Protein AF-A0A9P4NZ96-F1 (afdb_monomer)

Nearest PDB structures (foldseek):
  6egc-assembly1_A  TM=2.921E-01  e=3.854E-01  synthetic construct
  5nnv-assembly4_D  TM=3.168E-01  e=5.287E+00  Bacillus subtilis subsp. subtilis str. 168

Radius of gyration: 27.83 Å; Cα contacts (8 Å, |Δi|>4): 92; chains: 1; bounding box: 58×65×88 Å

Mean predicted aligned error: 18.06 Å

Solvent-accessible surface area (backbone atoms only — not comparable to full-atom values): 15568 Å² total; per-residue (Å²): 143,88,81,88,80,79,86,86,81,85,89,86,82,90,77,86,81,87,79,88,78,80,95,70,94,76,72,87,82,87,73,89,82,78,75,62,56,62,56,51,55,49,51,36,49,47,48,54,50,33,50,53,41,35,56,38,56,73,29,65,67,61,43,52,51,47,29,67,75,65,69,53,51,72,69,57,54,51,48,49,43,52,51,18,52,56,28,47,57,53,41,54,60,58,53,70,40,59,70,58,43,56,54,30,50,55,53,51,49,53,52,48,51,53,51,52,40,52,48,48,52,52,31,50,52,43,34,56,40,65,73,30,63,68,59,42,55,48,47,35,64,76,67,69,51,48,75,66,58,51,52,50,50,51,51,51,23,54,53,29,44,55,55,38,52,61,54,54,71,38,56,69,58,44,52,52,38,51,52,53,53,63,65,65,72,77,76,84,75,86,75,77,75,71,90,71,84,92,78,89,82,84,88,85,88,82,91,77,89,80,78,86,77,84,77,81,80,84,89,80,85,87,79,85,90,88,79,89,82,92,62,79,76,64,64,65,61,61,62,59,62,68,75,78,114

Structure (mmCIF, N/CA/C/O backbone):
data_AF-A0A9P4NZ96-F1
#
_entry.id   AF-A0A9P4NZ96-F1
#
loop_
_atom_site.group_PDB
_atom_site.id
_atom_site.type_symbol
_atom_site.label_atom_id
_atom_site.label_alt_id
_atom_site.label_comp_id
_atom_site.label_asym_id
_atom_site.label_entity_id
_atom_site.label_seq_id
_atom_site.pdbx_PDB_ins_code
_atom_site.Cartn_x
_atom_site.Cartn_y
_atom_site.Cartn_z
_atom_site.occupancy
_atom_site.B_iso_or_equiv
_atom_site.auth_seq_id
_atom_site.auth_comp_id
_atom_site.auth_asym_id
_atom_site.auth_atom_id
_atom_site.pdbx_PDB_model_num
ATOM 1 N N . MET A 1 1 ? -2.217 -2.597 -33.375 1.00 50.56 1 MET A N 1
ATOM 2 C CA . MET A 1 1 ? -2.999 -3.780 -32.952 1.00 50.56 1 MET A CA 1
ATOM 3 C C . MET A 1 1 ? -2.256 -5.049 -33.377 1.00 50.56 1 MET A C 1
ATOM 5 O O . MET A 1 1 ? -2.531 -5.503 -34.465 1.00 50.56 1 MET A O 1
ATOM 9 N N . TYR A 1 2 ? -1.296 -5.572 -32.591 1.00 50.06 2 TYR A N 1
ATOM 10 C CA . TYR A 1 2 ? -0.658 -6.903 -32.787 1.00 50.06 2 TYR A CA 1
ATOM 11 C C . TYR A 1 2 ? 0.152 -7.328 -31.532 1.00 50.06 2 TYR A C 1
ATOM 13 O O . TYR A 1 2 ? 1.348 -7.570 -31.607 1.00 50.06 2 TYR A O 1
ATOM 21 N N . ILE A 1 3 ? -0.466 -7.376 -30.342 1.00 53.97 3 ILE A N 1
ATOM 22 C CA . ILE A 1 3 ? 0.199 -7.884 -29.108 1.00 53.97 3 ILE A CA 1
ATOM 23 C C . ILE A 1 3 ? -0.595 -9.051 -28.476 1.00 53.97 3 ILE A C 1
ATOM 25 O O . ILE A 1 3 ? -0.246 -9.574 -27.427 1.00 53.97 3 ILE A O 1
ATOM 29 N N . SER A 1 4 ? -1.649 -9.540 -29.139 1.00 50.56 4 SER A N 1
ATOM 30 C CA . SER A 1 4 ? -2.577 -10.508 -28.529 1.00 50.56 4 SER A CA 1
ATOM 31 C C . SER A 1 4 ? -2.226 -11.993 -28.722 1.00 50.56 4 SER A C 1
ATOM 33 O O . SER A 1 4 ? -3.068 -12.827 -28.419 1.00 50.56 4 SER A O 1
ATOM 35 N N . GLN A 1 5 ? -1.037 -12.353 -29.229 1.00 51.41 5 GLN A N 1
ATOM 36 C CA . GLN A 1 5 ? -0.755 -13.738 -29.668 1.00 51.41 5 GLN A CA 1
ATOM 37 C C . GLN A 1 5 ? 0.495 -14.413 -29.063 1.00 51.41 5 GLN A C 1
ATOM 39 O O . GLN A 1 5 ? 0.885 -15.473 -29.533 1.00 51.41 5 GLN A O 1
ATOM 44 N N . ILE A 1 6 ? 1.131 -13.873 -28.012 1.00 52.50 6 ILE A N 1
ATOM 45 C CA . ILE A 1 6 ? 2.386 -14.464 -27.473 1.00 52.50 6 ILE A CA 1
ATOM 46 C C . ILE A 1 6 ? 2.205 -15.236 -26.141 1.00 52.50 6 ILE A C 1
ATOM 48 O O . ILE A 1 6 ? 3.145 -15.836 -25.636 1.00 52.50 6 ILE A O 1
ATOM 52 N N . PHE A 1 7 ? 0.995 -15.337 -25.579 1.00 44.97 7 PHE A N 1
ATOM 53 C CA . PHE A 1 7 ? 0.807 -15.909 -24.229 1.00 44.97 7 PHE A CA 1
ATOM 54 C C . PHE A 1 7 ? 0.450 -17.407 -24.130 1.00 44.97 7 PHE A C 1
ATOM 56 O O . PHE A 1 7 ? 0.213 -17.887 -23.026 1.00 44.97 7 PHE A O 1
ATOM 63 N N . VAL A 1 8 ? 0.449 -18.182 -25.222 1.00 51.50 8 VAL A N 1
ATOM 64 C CA . VAL A 1 8 ? -0.038 -19.586 -25.191 1.00 51.50 8 VAL A CA 1
ATOM 65 C C . VAL A 1 8 ? 1.077 -20.654 -25.134 1.00 51.50 8 VAL A C 1
ATOM 67 O O . VAL A 1 8 ? 0.781 -21.840 -25.067 1.00 51.50 8 VAL A O 1
ATOM 70 N N . ALA A 1 9 ? 2.366 -20.298 -25.075 1.00 50.75 9 ALA A N 1
ATOM 71 C CA . ALA A 1 9 ? 3.442 -21.280 -25.304 1.00 50.75 9 ALA A CA 1
ATOM 72 C C . ALA A 1 9 ? 4.503 -21.445 -24.193 1.00 50.75 9 ALA A C 1
ATOM 74 O O . ALA A 1 9 ? 5.640 -21.780 -24.508 1.00 50.75 9 ALA A O 1
ATOM 75 N N . VAL A 1 10 ? 4.186 -21.253 -22.902 1.00 46.84 10 VAL A N 1
ATOM 76 C CA . VAL A 1 10 ? 5.148 -21.552 -21.808 1.00 46.84 10 VAL A CA 1
ATOM 77 C C . VAL A 1 10 ? 4.453 -22.174 -20.586 1.00 46.84 10 VAL A C 1
ATOM 79 O O . VAL A 1 10 ? 4.432 -21.595 -19.507 1.00 46.84 10 VAL A O 1
ATOM 82 N N . CYS A 1 11 ? 3.863 -23.364 -20.749 1.00 50.75 11 CYS A N 1
ATOM 83 C CA . CYS A 1 11 ? 3.319 -24.159 -19.631 1.00 50.75 11 CYS A CA 1
ATOM 84 C C . CYS A 1 11 ? 3.616 -25.670 -19.726 1.00 50.75 11 CYS A C 1
ATOM 86 O O . CYS A 1 11 ? 2.882 -26.467 -19.151 1.00 50.75 11 CYS A O 1
ATOM 88 N N . LEU A 1 12 ? 4.685 -26.104 -20.408 1.00 53.06 12 LEU A N 1
ATOM 89 C CA . LEU A 1 12 ? 5.003 -27.537 -20.504 1.00 53.06 12 LEU A CA 1
ATOM 90 C C . LEU A 1 12 ? 6.499 -27.832 -20.330 1.00 53.06 12 LEU A C 1
ATOM 92 O O . LEU A 1 12 ? 7.228 -28.016 -21.298 1.00 53.06 12 LEU A O 1
ATOM 96 N N . SER A 1 13 ? 6.965 -27.879 -19.079 1.00 46.59 13 SER A N 1
ATOM 97 C CA . SER A 1 13 ? 8.240 -28.515 -18.694 1.00 46.59 13 SER A CA 1
ATOM 98 C C . SER A 1 13 ? 8.250 -28.859 -17.196 1.00 46.59 13 SER A C 1
ATOM 100 O O . SER A 1 13 ? 9.022 -28.309 -16.416 1.00 46.59 13 SER A O 1
ATOM 102 N N . CYS A 1 14 ? 7.381 -29.780 -16.775 1.00 41.41 14 CYS A N 1
ATOM 103 C CA . CYS A 1 14 ? 7.586 -30.528 -15.535 1.00 41.41 14 CYS A CA 1
ATOM 104 C C . CYS A 1 14 ? 8.555 -31.681 -15.828 1.00 41.41 14 CYS A C 1
ATOM 106 O O . CYS A 1 14 ? 8.128 -32.743 -16.273 1.00 41.41 14 CYS A O 1
ATOM 108 N N . ALA A 1 15 ? 9.853 -31.476 -15.596 1.00 49.50 15 ALA A N 1
ATOM 109 C CA . ALA A 1 15 ? 10.827 -32.562 -15.552 1.00 49.50 15 ALA A CA 1
ATOM 110 C C . ALA A 1 15 ? 11.080 -32.955 -14.090 1.00 49.50 15 ALA A C 1
ATOM 112 O O . ALA A 1 15 ? 11.675 -32.212 -13.310 1.00 49.50 15 ALA A O 1
ATOM 113 N N . VAL A 1 16 ? 10.580 -34.138 -13.740 1.00 41.75 16 VAL A N 1
ATOM 114 C CA . VAL A 1 16 ? 10.909 -34.903 -12.538 1.00 41.75 16 VAL A CA 1
ATOM 115 C C . VAL A 1 16 ? 12.364 -35.362 -12.649 1.00 41.75 16 VAL A C 1
ATOM 117 O O . VAL A 1 16 ? 12.689 -36.155 -13.527 1.00 41.75 16 VAL A O 1
ATOM 120 N N . PHE A 1 17 ? 13.228 -34.911 -11.741 1.00 44.44 17 PHE A N 1
ATOM 121 C CA . PHE A 1 17 ? 14.519 -35.554 -11.492 1.00 44.44 17 PHE A CA 1
ATOM 122 C C . PHE A 1 17 ? 14.439 -36.306 -10.165 1.00 44.44 17 PHE A C 1
ATOM 124 O O . PHE A 1 17 ? 14.588 -35.736 -9.086 1.00 44.44 17 PHE A O 1
ATOM 131 N N . ALA A 1 18 ? 14.174 -37.607 -10.264 1.00 40.38 18 ALA A N 1
ATOM 132 C CA . ALA A 1 18 ? 14.382 -38.559 -9.187 1.00 40.38 18 ALA A CA 1
ATOM 133 C C . ALA A 1 18 ? 15.866 -38.955 -9.178 1.00 40.38 18 ALA A C 1
ATOM 135 O O . ALA A 1 18 ? 16.305 -39.723 -10.030 1.00 40.38 18 ALA A O 1
ATOM 136 N N . HIS A 1 19 ? 16.641 -38.434 -8.223 1.00 41.34 19 HIS A N 1
ATOM 137 C CA . HIS A 1 19 ? 17.987 -38.932 -7.948 1.00 41.34 19 HIS A CA 1
ATOM 138 C C . HIS A 1 19 ? 17.950 -39.844 -6.721 1.00 41.34 19 HIS A C 1
ATOM 140 O O 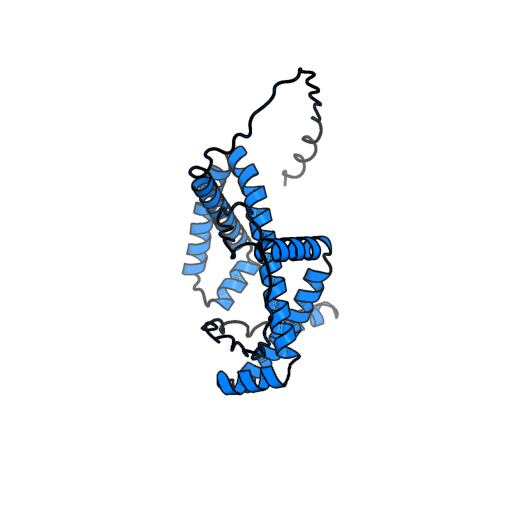. HIS A 1 19 ? 17.735 -39.407 -5.592 1.00 41.34 19 HIS A O 1
ATOM 146 N N . LYS A 1 20 ? 18.151 -41.136 -6.978 1.00 47.88 20 LYS A N 1
ATOM 147 C CA . LYS A 1 20 ? 18.510 -42.158 -5.997 1.00 47.88 20 LYS A CA 1
ATOM 148 C C . LYS A 1 20 ? 19.993 -41.958 -5.664 1.00 47.88 20 LYS A C 1
ATOM 150 O O . LYS A 1 20 ? 20.819 -41.964 -6.573 1.00 47.88 20 LYS A O 1
ATOM 155 N N . GLY A 1 21 ? 20.317 -41.735 -4.395 1.00 38.09 21 GLY A N 1
ATOM 156 C CA . GLY A 1 21 ? 21.687 -41.536 -3.922 1.00 38.09 21 GLY A CA 1
ATOM 157 C C . GLY A 1 21 ? 21.760 -41.674 -2.405 1.00 38.09 21 GLY A C 1
ATOM 158 O O . GLY A 1 21 ? 20.930 -41.128 -1.687 1.00 38.09 21 GLY A O 1
ATOM 159 N N . GLU A 1 22 ? 22.705 -42.492 -1.967 1.00 40.34 22 GLU A N 1
ATOM 160 C CA . GLU A 1 22 ? 22.838 -43.116 -0.653 1.00 40.34 22 GLU A CA 1
ATOM 161 C C . GLU A 1 22 ? 23.213 -42.165 0.495 1.00 40.34 22 GLU A C 1
ATOM 163 O O . GLU A 1 22 ? 23.592 -41.010 0.308 1.00 40.34 22 GLU A O 1
ATOM 168 N N . GLY A 1 23 ? 23.071 -42.687 1.717 1.00 47.06 23 GLY A N 1
ATOM 169 C CA . GLY A 1 23 ? 23.203 -41.971 2.978 1.00 47.06 23 GLY A CA 1
ATOM 170 C C . GLY A 1 23 ? 24.535 -41.245 3.161 1.00 47.06 23 GLY A C 1
ATOM 171 O O . GLY A 1 23 ? 25.603 -41.848 3.196 1.00 47.06 23 GLY A O 1
ATOM 172 N N . GLY A 1 24 ? 24.435 -39.939 3.395 1.00 38.19 24 GLY A N 1
ATOM 173 C CA . GLY A 1 24 ? 25.520 -39.083 3.850 1.00 38.19 24 GLY A CA 1
ATOM 174 C C . GLY A 1 24 ? 25.005 -38.175 4.958 1.00 38.19 24 GLY A C 1
ATOM 175 O O . GLY A 1 24 ? 24.150 -37.323 4.737 1.00 38.19 24 GLY A O 1
ATOM 176 N N . LYS A 1 25 ? 25.512 -38.387 6.172 1.00 44.88 25 LYS A N 1
ATOM 177 C CA . LYS A 1 25 ? 25.261 -37.593 7.378 1.00 44.88 25 LYS A CA 1
ATOM 178 C C . LYS A 1 25 ? 25.728 -36.147 7.148 1.00 44.88 25 LYS A C 1
ATOM 180 O O . LYS A 1 25 ? 26.882 -35.824 7.407 1.00 44.88 25 LYS A O 1
ATOM 185 N N . ALA A 1 26 ? 24.845 -35.285 6.646 1.00 39.09 26 ALA A N 1
ATOM 186 C CA . ALA A 1 26 ? 25.130 -33.869 6.449 1.00 39.09 26 ALA A CA 1
ATOM 187 C C . ALA A 1 26 ? 24.823 -33.089 7.733 1.00 39.09 26 ALA A C 1
ATOM 189 O O . ALA A 1 26 ? 23.682 -32.792 8.083 1.00 39.09 26 ALA A O 1
ATOM 190 N N . THR A 1 27 ? 25.906 -32.801 8.442 1.00 35.56 27 THR A N 1
ATOM 191 C CA . THR A 1 27 ? 26.058 -31.762 9.454 1.00 35.56 27 THR A CA 1
ATOM 192 C C . THR A 1 27 ? 25.289 -30.484 9.118 1.00 35.56 27 THR A C 1
ATOM 194 O O . THR A 1 27 ? 25.391 -29.938 8.022 1.00 35.56 27 THR A O 1
ATOM 197 N N . THR A 1 28 ? 24.584 -29.981 10.127 1.00 44.47 28 THR A N 1
ATOM 198 C CA . THR A 1 28 ? 24.057 -28.622 10.253 1.00 44.47 28 THR A CA 1
ATOM 199 C C . THR A 1 28 ? 25.064 -27.569 9.780 1.00 44.47 28 THR A C 1
ATOM 201 O O . THR A 1 28 ? 25.976 -27.201 10.518 1.00 44.47 28 THR A O 1
ATOM 204 N N . ALA A 1 29 ? 24.876 -27.042 8.570 1.00 37.91 29 ALA A N 1
ATOM 205 C CA . ALA A 1 29 ? 25.554 -25.840 8.098 1.00 37.91 29 ALA A CA 1
ATOM 206 C C . ALA A 1 29 ? 24.744 -24.601 8.512 1.00 37.91 29 ALA A C 1
ATOM 208 O O . ALA A 1 29 ? 24.080 -23.952 7.707 1.00 37.91 29 ALA A O 1
ATOM 209 N N . ALA A 1 30 ? 24.798 -24.281 9.804 1.00 49.31 30 ALA A N 1
ATOM 210 C CA . ALA A 1 30 ? 24.551 -22.933 10.293 1.00 49.31 30 ALA A CA 1
ATOM 211 C C . ALA A 1 30 ? 25.877 -22.163 10.207 1.00 49.31 30 ALA A C 1
ATOM 213 O O . ALA A 1 30 ? 26.636 -22.123 11.170 1.00 49.31 30 ALA A O 1
ATOM 214 N N . ALA A 1 31 ? 26.188 -21.594 9.040 1.00 39.34 31 ALA A N 1
ATOM 215 C CA . ALA A 1 31 ? 27.304 -20.661 8.893 1.00 39.34 31 ALA A CA 1
ATOM 216 C C . ALA A 1 31 ? 27.111 -19.737 7.676 1.00 39.34 31 ALA A C 1
ATOM 218 O O . ALA A 1 31 ? 27.194 -20.169 6.532 1.00 39.34 31 ALA A O 1
ATOM 219 N N . GLY A 1 32 ? 26.902 -18.442 7.944 1.00 42.84 32 GLY A N 1
ATOM 220 C CA . GLY A 1 32 ? 27.415 -17.363 7.090 1.00 42.84 32 GLY A CA 1
ATOM 221 C C . GLY A 1 32 ? 26.599 -16.925 5.867 1.00 42.84 32 GLY A C 1
ATOM 222 O O . GLY A 1 32 ? 27.115 -16.941 4.757 1.00 42.84 32 GLY A O 1
ATOM 223 N N . GLN A 1 33 ? 25.380 -16.408 6.052 1.00 43.69 33 GLN A N 1
ATOM 224 C CA . GLN A 1 33 ? 24.683 -15.609 5.024 1.00 43.69 33 GLN A CA 1
ATOM 225 C C . GLN A 1 33 ? 24.135 -14.302 5.610 1.00 43.69 33 GLN A C 1
ATOM 227 O O . GLN A 1 33 ? 22.933 -14.072 5.693 1.00 43.69 33 GLN A O 1
ATOM 232 N N . THR A 1 34 ? 25.032 -13.423 6.053 1.00 44.09 34 THR A N 1
ATOM 233 C CA . THR A 1 34 ? 24.657 -12.107 6.603 1.00 44.09 34 THR A CA 1
ATOM 234 C C . THR A 1 34 ? 25.121 -10.915 5.767 1.00 44.09 34 THR A C 1
ATOM 236 O O . THR A 1 34 ? 24.665 -9.810 6.033 1.00 44.09 34 THR A O 1
ATOM 239 N N . ASN A 1 35 ? 25.910 -11.109 4.700 1.00 46.62 35 ASN A N 1
ATOM 240 C CA . ASN A 1 35 ? 26.433 -9.986 3.900 1.00 46.62 35 ASN A CA 1
ATOM 241 C C . ASN A 1 35 ? 25.793 -9.803 2.506 1.00 46.62 35 ASN A C 1
ATOM 243 O O . ASN A 1 35 ? 25.775 -8.685 2.004 1.00 46.62 35 ASN A O 1
ATOM 247 N N . ASN A 1 36 ? 25.180 -10.832 1.904 1.00 51.06 36 ASN A N 1
ATOM 248 C CA . ASN A 1 36 ? 24.507 -10.697 0.593 1.00 51.06 36 ASN A CA 1
ATOM 249 C C . ASN A 1 36 ? 23.013 -10.338 0.690 1.00 51.06 36 ASN A C 1
ATOM 251 O O . ASN A 1 36 ? 22.439 -9.762 -0.232 1.00 51.06 36 ASN A O 1
ATOM 255 N N . THR A 1 37 ? 22.378 -10.616 1.827 1.00 51.75 37 THR A N 1
ATOM 256 C CA . THR A 1 37 ? 20.934 -10.412 2.026 1.00 51.75 37 THR A CA 1
ATOM 257 C C . THR A 1 37 ? 20.564 -8.930 2.137 1.00 51.75 37 THR A C 1
ATOM 259 O O . THR A 1 37 ? 19.487 -8.530 1.701 1.00 51.75 37 THR A O 1
ATOM 262 N N . ALA A 1 38 ? 21.463 -8.092 2.666 1.00 56.84 38 ALA A N 1
ATOM 263 C CA . ALA A 1 38 ? 21.263 -6.643 2.726 1.00 56.84 38 ALA A CA 1
ATOM 264 C C . ALA A 1 38 ? 21.290 -5.996 1.327 1.00 56.84 38 ALA A C 1
ATOM 266 O O . ALA A 1 38 ? 20.497 -5.093 1.062 1.00 56.84 38 ALA A O 1
ATOM 267 N N . SER A 1 39 ? 22.143 -6.506 0.426 1.00 71.44 39 SER A N 1
ATOM 268 C CA . SER A 1 39 ? 22.240 -6.059 -0.972 1.00 71.44 39 SER A CA 1
ATOM 269 C C . SER A 1 39 ? 21.031 -6.508 -1.800 1.00 71.44 39 SER A C 1
ATOM 271 O O . SER A 1 39 ? 20.416 -5.706 -2.498 1.00 71.44 39 SER A O 1
ATOM 273 N N . ALA A 1 40 ? 20.588 -7.760 -1.636 1.00 78.19 40 ALA A N 1
ATOM 274 C CA . ALA A 1 40 ? 19.376 -8.236 -2.302 1.00 78.19 40 ALA A CA 1
ATOM 275 C C . ALA A 1 40 ? 18.126 -7.485 -1.806 1.00 78.19 40 ALA A C 1
ATOM 277 O O . ALA A 1 40 ? 17.313 -7.021 -2.600 1.00 78.19 40 ALA A O 1
ATOM 278 N N . ALA A 1 41 ? 17.976 -7.279 -0.492 1.00 80.50 41 ALA A N 1
ATOM 279 C CA . ALA A 1 41 ? 16.815 -6.581 0.061 1.00 80.50 41 ALA A CA 1
ATOM 280 C C . ALA A 1 41 ? 16.724 -5.107 -0.373 1.00 80.50 41 ALA A C 1
ATOM 282 O O . ALA A 1 41 ? 15.604 -4.605 -0.564 1.00 80.50 41 ALA A O 1
ATOM 283 N N . SER A 1 42 ? 17.865 -4.420 -0.517 1.00 86.38 42 SER A N 1
ATOM 284 C CA . SER A 1 42 ? 17.924 -3.043 -1.019 1.00 86.38 42 SER A CA 1
ATOM 285 C C . SER A 1 42 ? 17.585 -2.984 -2.509 1.00 86.38 42 SER A C 1
ATOM 287 O O . SER A 1 42 ? 16.718 -2.195 -2.883 1.00 86.38 42 SER A O 1
ATOM 289 N N . GLN A 1 43 ? 18.127 -3.893 -3.326 1.00 89.31 43 GLN A N 1
ATOM 290 C CA . GLN A 1 43 ? 17.782 -4.027 -4.747 1.00 89.31 43 GLN A CA 1
ATOM 291 C C . GLN A 1 43 ? 16.295 -4.342 -4.954 1.00 89.31 43 GLN A C 1
ATOM 293 O O . GLN A 1 43 ? 15.631 -3.712 -5.774 1.00 89.31 43 GLN A O 1
ATOM 298 N N . CYS A 1 44 ? 15.710 -5.233 -4.151 1.00 91.25 44 CYS A N 1
ATOM 299 C CA . CYS A 1 44 ? 14.273 -5.510 -4.210 1.00 91.25 44 CYS A CA 1
ATOM 300 C C . CYS A 1 44 ? 13.421 -4.302 -3.812 1.00 91.25 44 CYS A C 1
ATOM 302 O O . CYS A 1 44 ? 12.334 -4.091 -4.358 1.00 91.25 44 CYS A O 1
ATOM 304 N N . SER A 1 45 ? 13.908 -3.496 -2.864 1.00 89.19 45 SER A N 1
ATOM 305 C CA . SER A 1 45 ? 13.264 -2.238 -2.492 1.00 89.19 45 SER A CA 1
ATOM 306 C C . SER A 1 45 ? 13.357 -1.202 -3.612 1.00 89.19 45 SER A C 1
ATOM 308 O O . SER A 1 45 ? 12.378 -0.497 -3.855 1.00 89.19 45 SER A O 1
ATOM 310 N N . GLU A 1 46 ? 14.497 -1.128 -4.304 1.00 91.62 46 GLU A N 1
ATOM 311 C CA . GLU A 1 46 ? 14.690 -0.280 -5.482 1.00 91.62 46 GLU A CA 1
ATOM 312 C C . GLU A 1 46 ? 13.716 -0.692 -6.588 1.00 91.62 46 GLU A C 1
ATOM 314 O O . GLU A 1 46 ? 12.898 0.132 -6.989 1.00 91.62 46 GLU A O 1
ATOM 319 N N . ILE A 1 47 ? 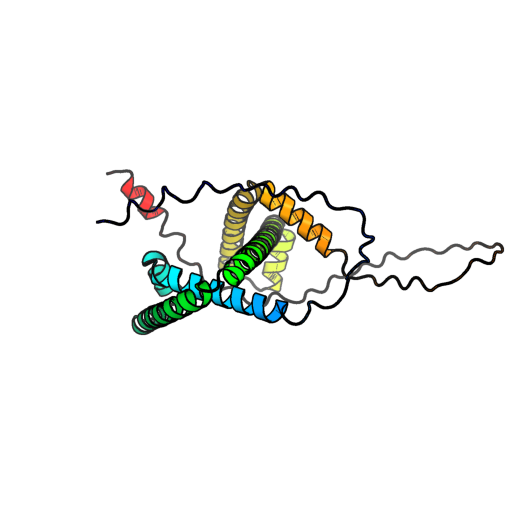13.686 -1.973 -6.977 1.00 90.69 47 ILE A N 1
ATOM 320 C CA . ILE A 1 47 ? 12.741 -2.501 -7.976 1.00 90.69 47 ILE A CA 1
ATOM 321 C C . ILE A 1 47 ? 11.298 -2.157 -7.592 1.00 90.69 47 ILE A C 1
ATOM 323 O O . ILE A 1 47 ? 10.550 -1.637 -8.418 1.00 90.69 47 ILE A O 1
ATOM 327 N N . SER A 1 48 ? 10.898 -2.377 -6.333 1.00 90.62 48 SER A N 1
ATOM 328 C CA . SER A 1 48 ? 9.539 -2.053 -5.873 1.00 90.62 48 SER A CA 1
ATOM 329 C C . SER A 1 48 ? 9.226 -0.554 -5.958 1.00 90.62 48 SER A C 1
ATOM 331 O O . SER A 1 48 ? 8.111 -0.181 -6.326 1.00 90.62 48 SER A O 1
ATOM 333 N N . ARG A 1 49 ? 10.191 0.315 -5.631 1.00 91.94 49 ARG A N 1
ATOM 334 C CA . ARG A 1 49 ? 10.032 1.775 -5.714 1.00 91.94 49 ARG A CA 1
ATOM 335 C C . ARG A 1 49 ? 9.903 2.236 -7.163 1.00 91.94 49 ARG A C 1
ATOM 337 O O . ARG A 1 49 ? 8.980 2.987 -7.462 1.00 91.94 49 ARG A O 1
ATOM 344 N N . LEU A 1 50 ? 10.787 1.761 -8.039 1.00 94.00 50 LEU A N 1
ATOM 345 C CA . LEU A 1 50 ? 10.776 2.092 -9.464 1.00 94.00 50 LEU A CA 1
ATOM 346 C C . LEU A 1 50 ? 9.487 1.598 -10.131 1.00 94.00 50 LEU A C 1
ATOM 348 O O . LEU A 1 50 ? 8.868 2.351 -10.872 1.00 94.00 50 LEU A O 1
ATOM 352 N N . THR A 1 51 ? 9.027 0.389 -9.783 1.00 91.50 51 THR A N 1
ATOM 353 C CA . THR A 1 51 ? 7.756 -0.167 -10.284 1.00 91.50 51 THR A CA 1
ATOM 354 C C . THR A 1 51 ? 6.587 0.737 -9.901 1.00 91.50 51 THR A C 1
ATOM 356 O O . THR A 1 51 ? 5.806 1.129 -10.756 1.00 91.50 51 THR A O 1
ATOM 359 N N . LYS A 1 52 ? 6.500 1.158 -8.631 1.00 91.94 52 LYS A N 1
ATOM 360 C CA . LYS A 1 52 ? 5.431 2.062 -8.171 1.00 91.94 52 LYS A CA 1
ATOM 361 C C . LYS A 1 52 ? 5.467 3.428 -8.852 1.00 91.94 52 LYS A C 1
ATOM 363 O O . LYS A 1 52 ? 4.408 4.005 -9.074 1.00 91.94 52 LYS A O 1
ATOM 368 N N . LEU A 1 53 ? 6.660 3.955 -9.127 1.00 93.62 53 LEU A N 1
ATOM 369 C CA . LEU A 1 53 ? 6.817 5.233 -9.818 1.00 93.62 53 LEU A CA 1
ATOM 370 C C . LEU A 1 53 ? 6.358 5.125 -11.278 1.00 93.62 53 LEU A C 1
ATOM 372 O O . LEU A 1 53 ? 5.580 5.962 -11.729 1.00 93.62 53 LEU A O 1
ATOM 376 N N . ALA A 1 54 ? 6.762 4.062 -11.976 1.00 93.69 54 ALA A N 1
ATOM 377 C CA . ALA A 1 54 ? 6.301 3.771 -13.330 1.00 93.69 54 ALA A CA 1
ATOM 378 C C . ALA A 1 54 ? 4.777 3.560 -13.375 1.00 93.69 54 ALA A C 1
ATOM 380 O O . ALA A 1 54 ? 4.093 4.178 -14.187 1.00 93.69 54 ALA A O 1
ATOM 381 N N . ASP A 1 55 ? 4.220 2.765 -12.456 1.00 93.50 55 ASP A N 1
ATOM 382 C CA . ASP A 1 55 ? 2.774 2.533 -12.347 1.00 93.50 55 ASP A CA 1
ATOM 383 C C . ASP A 1 55 ? 1.992 3.828 -12.092 1.00 93.50 55 ASP A C 1
ATOM 385 O O . ASP A 1 55 ? 0.882 4.001 -12.598 1.00 93.50 55 ASP A O 1
ATOM 389 N N . LEU A 1 56 ? 2.546 4.735 -11.279 1.00 93.12 56 LEU A N 1
ATOM 390 C CA . LEU A 1 56 ? 1.933 6.027 -10.984 1.00 93.12 56 LEU A CA 1
ATOM 391 C C . LEU A 1 56 ? 1.934 6.934 -12.217 1.00 93.12 56 LEU A C 1
ATOM 393 O O . LEU A 1 56 ? 0.889 7.486 -12.552 1.00 93.12 56 LEU A O 1
ATOM 397 N N . ALA A 1 57 ? 3.076 7.070 -12.893 1.00 92.88 57 ALA A N 1
ATOM 398 C CA . ALA A 1 57 ? 3.197 7.918 -14.077 1.00 92.88 57 ALA A CA 1
ATOM 399 C C . ALA A 1 57 ? 2.347 7.413 -15.254 1.00 92.88 57 ALA A C 1
ATOM 401 O O . ALA A 1 57 ? 1.802 8.219 -16.005 1.00 92.88 57 ALA A O 1
ATOM 402 N N . ASN A 1 58 ? 2.176 6.092 -15.372 1.00 93.44 58 ASN A N 1
ATOM 403 C CA . ASN A 1 58 ? 1.349 5.465 -16.405 1.00 93.44 58 ASN A CA 1
ATOM 404 C C . ASN A 1 58 ? -0.155 5.449 -16.072 1.00 93.44 58 ASN A C 1
ATOM 406 O O . ASN A 1 58 ? -0.966 5.070 -16.915 1.00 93.44 58 ASN A O 1
ATOM 410 N N . ASN A 1 59 ? -0.562 5.857 -14.864 1.00 94.50 59 ASN A N 1
ATOM 411 C CA . ASN A 1 59 ? -1.966 5.914 -14.465 1.00 94.50 59 ASN A CA 1
ATOM 412 C C . ASN A 1 59 ? -2.435 7.370 -14.346 1.00 94.50 59 ASN A C 1
ATOM 414 O O . ASN A 1 59 ? -2.322 7.993 -13.289 1.00 94.50 59 ASN A O 1
ATOM 418 N N . ALA A 1 60 ? -3.004 7.894 -15.436 1.00 91.69 60 ALA A N 1
ATOM 419 C CA . ALA A 1 60 ? -3.454 9.284 -15.528 1.00 91.69 60 ALA A CA 1
ATOM 420 C C . ALA A 1 60 ? -4.408 9.690 -14.388 1.00 91.69 60 ALA A C 1
ATOM 422 O O . ALA A 1 60 ? -4.278 10.783 -13.838 1.00 91.69 60 ALA A O 1
ATOM 423 N N . THR A 1 61 ? -5.315 8.798 -13.973 1.00 95.25 61 THR A N 1
ATOM 424 C CA . THR A 1 61 ? -6.251 9.049 -12.866 1.00 95.25 61 THR A CA 1
ATOM 425 C C . THR A 1 61 ? -5.524 9.212 -11.532 1.00 95.25 61 THR A C 1
ATOM 427 O O . THR A 1 61 ? -5.732 10.205 -10.840 1.00 95.25 61 THR A O 1
ATOM 430 N N . LYS A 1 62 ? -4.621 8.288 -11.176 1.00 92.62 62 LYS A N 1
ATOM 431 C CA . LYS A 1 62 ? -3.836 8.378 -9.931 1.00 92.62 62 LYS A CA 1
ATOM 432 C C . LYS A 1 62 ? -2.913 9.589 -9.926 1.00 92.62 62 LYS A C 1
ATOM 434 O O . LYS A 1 62 ? -2.723 10.193 -8.873 1.00 92.62 62 LYS A O 1
ATOM 439 N N . LEU A 1 63 ? -2.340 9.934 -11.077 1.00 93.19 63 LEU A N 1
ATOM 440 C CA . LEU A 1 63 ? -1.473 11.097 -11.213 1.00 93.19 63 LEU A CA 1
ATOM 441 C C . LEU A 1 63 ? -2.260 12.402 -11.030 1.00 93.19 63 LEU A C 1
ATOM 443 O O . LEU A 1 63 ? -1.821 13.265 -10.276 1.00 93.19 63 LEU A O 1
ATOM 447 N N . SER A 1 64 ? -3.453 12.507 -11.626 1.00 91.31 64 SER A N 1
ATOM 448 C CA . SER A 1 64 ? -4.366 13.643 -11.436 1.00 91.31 64 SER A CA 1
ATOM 449 C C . SER A 1 64 ? -4.848 13.753 -9.986 1.00 91.31 64 SER A C 1
ATOM 451 O O . SER A 1 64 ? -4.772 14.824 -9.386 1.00 91.31 64 SER A O 1
ATOM 453 N N . GLU A 1 65 ? -5.238 12.638 -9.362 1.00 93.31 65 GLU A N 1
ATOM 454 C CA . GLU A 1 65 ? -5.574 12.630 -7.937 1.00 93.31 65 GLU A CA 1
ATOM 455 C C . GLU A 1 65 ? -4.410 13.112 -7.070 1.00 93.31 65 GLU A C 1
ATOM 457 O O . GLU A 1 65 ? -4.616 13.834 -6.093 1.00 93.31 65 GLU A O 1
ATOM 462 N N . LEU A 1 66 ? -3.188 12.686 -7.391 1.00 90.88 66 LEU A N 1
ATOM 463 C CA . LEU A 1 66 ? -1.995 13.077 -6.655 1.00 90.88 66 LEU A CA 1
ATOM 464 C C . LEU A 1 66 ? -1.693 14.565 -6.860 1.00 90.88 66 LEU A C 1
ATOM 466 O O . LEU A 1 66 ? -1.373 15.240 -5.882 1.00 90.88 66 LEU A O 1
ATOM 470 N N . GLN A 1 67 ? -1.887 15.082 -8.075 1.00 92.38 67 GLN A N 1
ATOM 471 C CA . GLN A 1 67 ? -1.798 16.505 -8.388 1.00 92.38 67 GLN A CA 1
ATOM 472 C C . GLN A 1 67 ? -2.749 17.324 -7.510 1.00 92.38 67 GLN A C 1
ATOM 474 O O . GLN A 1 67 ? -2.300 18.245 -6.831 1.00 92.38 67 GLN A O 1
ATOM 479 N N . THR A 1 68 ? -4.029 16.950 -7.439 1.00 92.94 68 THR A N 1
ATOM 480 C CA . THR A 1 68 ? -5.025 17.650 -6.612 1.00 92.94 68 THR A CA 1
ATOM 481 C C . THR A 1 68 ? -4.748 17.495 -5.116 1.00 92.94 68 THR A C 1
ATOM 483 O O . THR A 1 68 ? -4.831 18.462 -4.367 1.00 92.94 68 THR A O 1
ATOM 486 N N . LYS A 1 69 ? -4.380 16.295 -4.646 1.00 89.38 69 LYS A N 1
ATOM 487 C CA . LYS A 1 69 ? -4.145 16.027 -3.211 1.00 89.38 69 LYS A CA 1
ATOM 488 C C . LYS A 1 69 ? -2.899 16.716 -2.665 1.00 89.38 69 LYS A C 1
ATOM 490 O O . LYS A 1 69 ? -2.832 16.994 -1.469 1.00 89.38 69 LYS A O 1
ATOM 495 N N . ARG A 1 70 ? -1.885 16.917 -3.507 1.00 90.75 70 ARG A N 1
ATOM 496 C CA . ARG A 1 70 ? -0.596 17.508 -3.123 1.00 90.75 70 ARG A CA 1
ATOM 497 C C . ARG A 1 70 ? -0.401 18.924 -3.658 1.00 90.75 70 ARG A C 1
ATOM 499 O O . ARG A 1 70 ? 0.644 19.498 -3.381 1.00 90.75 70 ARG A O 1
ATOM 506 N N . ASN A 1 71 ? -1.390 19.472 -4.366 1.00 92.31 71 ASN A N 1
ATOM 507 C CA . ASN A 1 71 ? -1.310 20.760 -5.053 1.00 92.31 71 ASN A CA 1
ATOM 508 C C . ASN A 1 71 ? -0.058 20.861 -5.941 1.00 92.31 71 ASN A C 1
ATOM 510 O O . ASN A 1 71 ? 0.673 21.848 -5.876 1.00 92.31 71 ASN A O 1
ATOM 514 N N . LEU A 1 72 ? 0.223 19.812 -6.724 1.00 93.69 72 LEU A N 1
ATOM 515 C CA . LEU A 1 72 ? 1.396 19.807 -7.598 1.00 93.69 72 LEU A CA 1
ATOM 516 C C . LEU A 1 72 ? 1.192 20.724 -8.803 1.00 93.69 72 LEU A C 1
ATOM 518 O O . LEU A 1 72 ? 0.114 20.757 -9.404 1.00 93.69 72 LEU A O 1
ATOM 522 N N . THR A 1 73 ? 2.255 21.422 -9.188 1.00 95.00 73 THR A N 1
ATOM 523 C CA . THR A 1 73 ? 2.303 22.203 -10.426 1.00 95.00 73 THR A CA 1
ATOM 524 C C . THR A 1 73 ? 2.493 21.288 -11.636 1.00 95.00 73 THR A C 1
ATOM 526 O O . THR A 1 73 ? 2.973 20.159 -11.510 1.00 95.00 73 THR A O 1
ATOM 529 N N . SER A 1 74 ? 2.163 21.777 -12.835 1.00 91.94 74 SER A N 1
ATOM 530 C CA . SER A 1 74 ? 2.398 21.026 -14.077 1.00 91.94 74 SER A CA 1
ATOM 531 C C . SER A 1 74 ? 3.870 20.632 -14.240 1.00 91.94 74 SER A C 1
ATOM 533 O O . SER A 1 74 ? 4.156 19.497 -14.600 1.00 91.94 74 SER A O 1
ATOM 535 N N . ALA A 1 75 ? 4.800 21.514 -13.854 1.00 94.69 75 ALA A N 1
ATOM 536 C CA . ALA A 1 75 ? 6.234 21.228 -13.889 1.00 94.69 75 ALA A CA 1
ATOM 537 C C . ALA A 1 75 ? 6.626 20.036 -12.994 1.00 94.69 75 ALA A C 1
ATOM 539 O O . ALA A 1 75 ? 7.415 19.194 -13.407 1.00 94.69 75 ALA A O 1
ATOM 540 N N . GLN A 1 76 ? 6.034 19.915 -11.801 1.00 94.12 76 GLN A N 1
ATOM 541 C CA . GLN A 1 76 ? 6.282 18.779 -10.901 1.00 94.12 76 GLN A CA 1
ATOM 542 C C . GLN A 1 76 ? 5.695 17.469 -11.444 1.00 94.12 76 GLN A C 1
ATOM 544 O O . GLN A 1 76 ? 6.253 16.395 -11.234 1.00 94.12 76 GLN A O 1
ATOM 549 N N . ILE A 1 77 ? 4.564 17.537 -12.151 1.00 93.25 77 ILE A N 1
ATOM 550 C CA . ILE A 1 77 ? 3.985 16.367 -12.822 1.00 93.25 77 ILE A CA 1
ATOM 551 C C . ILE A 1 77 ? 4.877 15.906 -13.978 1.00 93.25 77 ILE A C 1
ATOM 553 O O . ILE A 1 77 ? 5.072 14.701 -14.155 1.00 93.25 77 ILE A O 1
ATOM 557 N N . ASP A 1 78 ? 5.443 16.841 -14.735 1.00 94.38 78 ASP A N 1
ATOM 558 C CA . ASP A 1 78 ? 6.374 16.526 -15.817 1.00 94.38 78 ASP A CA 1
ATOM 559 C C . ASP A 1 78 ? 7.697 15.963 -15.280 1.00 94.38 78 ASP A C 1
ATOM 561 O O . ASP A 1 78 ? 8.221 14.998 -15.839 1.00 94.38 78 ASP A O 1
ATOM 565 N N . GLU A 1 79 ? 8.179 16.462 -14.138 1.00 94.94 79 GLU A N 1
ATOM 566 C CA . GLU A 1 79 ? 9.316 15.881 -13.415 1.00 94.94 79 GLU A CA 1
ATOM 567 C C . GLU A 1 79 ? 9.037 14.428 -12.998 1.00 94.94 79 GLU A C 1
ATOM 569 O O . GLU A 1 79 ? 9.832 13.545 -13.312 1.00 94.94 79 GLU A O 1
ATOM 574 N N . ILE A 1 80 ? 7.868 14.133 -12.412 1.00 93.12 80 ILE A N 1
ATOM 575 C CA . ILE A 1 80 ? 7.470 12.756 -12.056 1.00 93.12 80 ILE A CA 1
ATOM 576 C C . ILE A 1 80 ? 7.461 11.837 -13.287 1.00 93.12 80 ILE A C 1
ATOM 578 O O . ILE A 1 80 ? 7.913 10.692 -13.208 1.00 93.12 80 ILE A O 1
ATOM 582 N N . LYS A 1 81 ? 6.958 12.309 -14.435 1.00 93.31 81 LYS A N 1
ATOM 583 C CA . LYS A 1 81 ? 6.960 11.530 -15.688 1.00 93.31 81 LYS A CA 1
ATOM 584 C C . LYS A 1 81 ? 8.378 11.305 -16.223 1.00 93.31 81 LYS A C 1
ATOM 586 O O . LYS A 1 81 ? 8.689 10.211 -16.704 1.00 93.31 81 LYS A O 1
ATOM 591 N N . SER A 1 82 ? 9.240 12.314 -16.119 1.00 95.12 82 SER A N 1
ATOM 592 C CA . SER A 1 82 ? 10.652 12.222 -16.503 1.00 95.12 82 SER A CA 1
ATOM 593 C C . SER A 1 82 ? 11.407 11.217 -15.624 1.00 95.12 82 SER A C 1
ATOM 595 O O . SER A 1 82 ? 12.055 10.290 -16.128 1.00 95.12 82 SER A O 1
ATOM 597 N N . GLU A 1 83 ? 11.237 11.308 -14.302 1.00 93.69 83 GLU A N 1
ATOM 598 C CA . GLU A 1 83 ? 11.795 10.344 -13.352 1.00 93.69 83 GLU A CA 1
ATOM 599 C C . GLU A 1 83 ? 11.261 8.933 -13.601 1.00 93.69 83 GLU A C 1
ATOM 601 O O . GLU A 1 83 ? 12.026 7.972 -13.546 1.00 93.69 83 GLU A O 1
ATOM 606 N N . ALA A 1 84 ? 9.974 8.782 -13.924 1.00 93.81 84 ALA A N 1
ATOM 607 C CA . ALA A 1 84 ? 9.383 7.485 -14.242 1.00 93.81 84 ALA A CA 1
ATOM 608 C C . ALA A 1 84 ? 9.966 6.861 -15.518 1.00 93.81 84 ALA A C 1
ATOM 610 O O . ALA A 1 84 ? 10.152 5.642 -15.581 1.00 93.81 84 ALA A O 1
ATOM 611 N N . THR A 1 85 ? 10.313 7.678 -16.514 1.00 94.00 85 THR A N 1
ATOM 612 C CA . THR A 1 85 ? 10.995 7.211 -17.731 1.00 94.00 85 THR A CA 1
ATOM 613 C C . THR A 1 85 ? 12.389 6.682 -17.389 1.00 94.00 85 THR A C 1
ATOM 615 O O . THR A 1 85 ? 12.734 5.553 -17.742 1.00 94.00 85 THR A O 1
ATOM 618 N N . SER A 1 86 ? 13.154 7.438 -16.597 1.00 93.94 86 SER A N 1
ATOM 619 C CA . SER A 1 86 ? 14.469 7.006 -16.095 1.00 93.94 86 SER A CA 1
ATOM 620 C C . SER A 1 86 ? 14.367 5.746 -15.224 1.00 93.94 86 SER A C 1
ATOM 622 O O . SER A 1 86 ? 15.168 4.815 -15.343 1.00 93.94 86 SER A O 1
ATOM 624 N N . ALA A 1 87 ? 13.336 5.681 -14.379 1.00 94.00 87 ALA A N 1
ATOM 625 C CA . ALA A 1 87 ? 13.043 4.537 -13.532 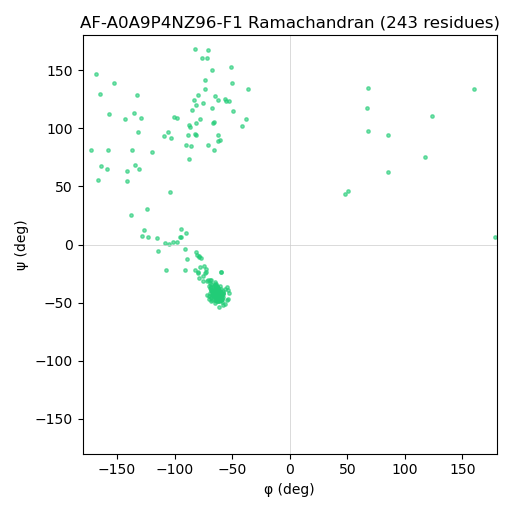1.00 94.00 87 ALA A CA 1
ATOM 626 C C . ALA A 1 87 ? 12.704 3.288 -14.344 1.00 94.00 87 ALA A C 1
ATOM 628 O O . ALA A 1 87 ? 13.124 2.201 -13.960 1.00 94.00 87 ALA A O 1
ATOM 629 N N . THR A 1 88 ? 12.004 3.437 -15.469 1.00 93.38 88 THR A N 1
ATOM 630 C CA . THR A 1 88 ? 11.680 2.331 -16.378 1.00 93.38 88 THR A CA 1
ATOM 631 C C . THR A 1 88 ? 12.950 1.742 -16.989 1.00 93.38 88 THR A C 1
ATOM 633 O O . THR A 1 88 ? 13.139 0.529 -16.939 1.00 93.38 88 THR A O 1
ATOM 636 N N . THR A 1 89 ? 13.882 2.578 -17.458 1.00 94.94 89 THR A N 1
ATOM 637 C CA . THR A 1 89 ? 15.191 2.115 -17.959 1.00 94.94 89 THR A CA 1
ATOM 638 C C . THR A 1 89 ? 15.968 1.349 -16.887 1.00 94.94 89 THR A C 1
ATOM 640 O O . THR A 1 89 ? 16.470 0.249 -17.133 1.00 94.94 89 THR A O 1
ATOM 643 N N . ARG A 1 90 ? 16.029 1.893 -15.665 1.00 92.62 90 ARG A N 1
ATOM 644 C CA . ARG A 1 90 ? 16.707 1.243 -14.534 1.00 92.62 90 ARG A CA 1
ATOM 645 C C . ARG A 1 90 ? 16.031 -0.066 -14.124 1.00 92.62 90 ARG A C 1
ATOM 647 O O . ARG A 1 90 ? 16.712 -1.034 -13.791 1.00 92.62 90 ARG A O 1
ATOM 654 N N . LEU A 1 91 ? 14.704 -0.107 -14.163 1.00 93.06 91 LEU A N 1
ATOM 655 C CA . LEU A 1 91 ? 13.910 -1.288 -13.852 1.00 93.06 91 LEU A CA 1
ATOM 656 C C . LEU A 1 91 ? 14.176 -2.403 -14.870 1.00 93.06 91 LEU A C 1
ATOM 658 O O . LEU A 1 91 ? 14.448 -3.521 -14.442 1.00 93.06 91 LEU A O 1
ATOM 662 N N . THR A 1 92 ? 14.226 -2.101 -16.172 1.00 92.50 92 THR A N 1
ATOM 663 C CA . THR A 1 92 ? 14.615 -3.066 -17.219 1.00 92.50 92 THR A CA 1
ATOM 664 C C . THR A 1 92 ? 16.012 -3.635 -16.969 1.00 92.50 92 THR A C 1
ATOM 666 O O . THR A 1 92 ? 16.220 -4.846 -17.060 1.00 92.50 92 THR A O 1
ATOM 669 N N . GLN A 1 93 ? 16.969 -2.786 -16.578 1.00 92.62 93 GLN A N 1
ATOM 670 C CA . GLN A 1 93 ? 18.323 -3.230 -16.242 1.00 92.62 93 GLN A CA 1
ATOM 671 C C . GLN A 1 93 ? 18.326 -4.201 -15.052 1.00 92.62 93 GLN A C 1
ATOM 673 O O . GLN A 1 93 ? 18.948 -5.260 -15.126 1.00 92.62 93 GLN A O 1
ATOM 678 N N . LEU A 1 94 ? 17.618 -3.874 -13.966 1.00 89.31 94 LEU A N 1
ATOM 679 C CA . LEU A 1 94 ? 17.542 -4.729 -12.776 1.00 89.31 94 LEU A CA 1
ATOM 680 C C . LEU A 1 94 ? 16.775 -6.032 -13.040 1.00 89.31 94 LEU A C 1
ATOM 682 O O . LEU A 1 94 ? 17.133 -7.074 -12.494 1.00 89.31 94 LEU A O 1
ATOM 686 N N . GLN A 1 95 ? 15.749 -5.991 -13.893 1.00 89.00 95 GLN A N 1
ATOM 687 C CA . GLN A 1 95 ? 14.935 -7.155 -14.242 1.00 89.00 95 GLN A CA 1
ATOM 688 C C . GLN A 1 95 ? 15.633 -8.144 -15.178 1.00 89.00 95 GLN A C 1
ATOM 690 O O . GLN A 1 95 ? 15.235 -9.307 -15.221 1.00 89.00 95 GLN A O 1
ATOM 695 N N . SER A 1 96 ? 16.695 -7.725 -15.873 1.00 92.69 96 SER A N 1
ATOM 696 C CA . SER A 1 96 ? 17.518 -8.635 -16.683 1.00 92.69 96 SER A CA 1
ATOM 697 C C . SER A 1 96 ? 18.153 -9.767 -15.858 1.00 92.69 96 SER A C 1
ATOM 699 O O . SER A 1 96 ? 18.445 -10.836 -16.392 1.00 92.69 96 SER A O 1
ATOM 701 N N . ASN A 1 97 ? 18.317 -9.573 -14.543 1.00 92.12 97 ASN A N 1
ATOM 702 C CA . ASN A 1 97 ? 18.762 -10.610 -13.620 1.00 92.12 97 ASN A CA 1
ATOM 703 C C . ASN A 1 97 ? 17.557 -11.400 -13.077 1.00 92.12 97 ASN A C 1
ATOM 705 O O . ASN A 1 97 ? 16.934 -11.027 -12.081 1.00 92.12 97 ASN A O 1
ATOM 709 N N . THR A 1 98 ? 17.236 -12.518 -13.728 1.00 90.12 98 THR A N 1
ATOM 710 C CA . THR A 1 98 ? 16.072 -13.359 -13.394 1.00 90.12 98 THR A CA 1
ATOM 711 C C . THR A 1 98 ? 16.122 -13.926 -11.971 1.00 90.12 98 THR A C 1
ATOM 713 O O . THR A 1 98 ? 15.092 -13.981 -11.296 1.00 90.12 98 THR A O 1
ATOM 716 N N . THR A 1 99 ? 17.312 -14.272 -11.471 1.00 92.00 99 THR A N 1
ATOM 717 C CA . THR A 1 99 ? 17.516 -14.731 -10.088 1.00 92.00 99 THR A CA 1
ATOM 718 C C . THR A 1 99 ? 17.148 -13.644 -9.080 1.00 92.00 99 THR A C 1
ATOM 720 O O . THR A 1 99 ? 16.442 -13.917 -8.106 1.00 92.00 99 THR A O 1
ATOM 723 N N . LEU A 1 100 ? 17.572 -12.400 -9.325 1.00 88.88 100 LEU A N 1
ATOM 724 C CA . LEU A 1 100 ? 17.214 -11.256 -8.488 1.00 88.88 100 LEU A CA 1
ATOM 725 C C . LEU A 1 100 ? 15.700 -11.013 -8.510 1.00 88.88 100 LEU A C 1
ATOM 727 O O . LEU A 1 100 ? 15.095 -10.847 -7.454 1.00 88.88 100 LEU A O 1
ATOM 731 N N . VAL A 1 101 ? 15.063 -11.056 -9.684 1.00 89.94 101 VAL A N 1
ATOM 732 C CA . VAL A 1 101 ? 13.603 -10.882 -9.808 1.00 89.94 101 VAL A CA 1
ATOM 733 C C . VAL A 1 101 ? 12.839 -11.938 -9.008 1.00 89.94 101 VAL A C 1
ATOM 735 O O . VAL A 1 101 ? 11.910 -11.592 -8.272 1.00 89.94 101 VAL A O 1
ATOM 738 N N . ALA A 1 102 ? 13.249 -13.207 -9.091 1.00 89.06 102 ALA A N 1
ATOM 739 C CA . ALA A 1 102 ? 12.628 -14.293 -8.337 1.00 89.06 102 ALA A CA 1
ATOM 740 C C . ALA A 1 102 ? 12.753 -14.080 -6.817 1.00 89.06 102 ALA A C 1
ATOM 742 O O . ALA A 1 102 ? 11.754 -14.154 -6.095 1.00 89.06 102 ALA A O 1
ATOM 743 N N . GLN A 1 103 ? 13.949 -13.727 -6.335 1.00 89.38 103 GLN A N 1
ATOM 744 C CA . GLN A 1 103 ? 14.174 -13.402 -4.920 1.00 89.38 103 GLN A CA 1
ATOM 745 C C . GLN A 1 103 ? 13.332 -12.199 -4.476 1.00 89.38 103 GLN A C 1
ATOM 747 O O . GLN A 1 103 ? 12.690 -12.225 -3.422 1.00 89.38 103 GLN A O 1
ATOM 752 N N . CYS A 1 104 ? 13.270 -11.155 -5.301 1.00 90.69 104 CYS A N 1
ATOM 753 C CA . CYS A 1 104 ? 12.510 -9.953 -4.996 1.00 90.69 104 CYS A CA 1
ATOM 754 C C . CYS A 1 104 ? 11.004 -10.167 -4.989 1.00 90.69 104 CYS A C 1
ATOM 756 O O . CYS A 1 104 ? 10.322 -9.515 -4.199 1.00 90.69 104 CYS A O 1
ATOM 758 N N . SER A 1 105 ? 10.479 -11.089 -5.795 1.00 88.75 105 SER A N 1
ATOM 759 C CA . SER A 1 105 ? 9.068 -11.475 -5.745 1.00 88.75 105 SER A CA 1
ATOM 760 C C . SER A 1 105 ? 8.689 -12.014 -4.360 1.00 88.75 105 SER A C 1
ATOM 762 O O . SER A 1 105 ? 7.762 -11.500 -3.728 1.00 88.75 105 SER A O 1
ATOM 764 N N . ALA A 1 106 ? 9.476 -12.953 -3.823 1.00 87.25 106 ALA A N 1
ATOM 765 C CA . ALA A 1 106 ? 9.249 -13.518 -2.492 1.00 87.25 106 ALA A CA 1
ATOM 766 C C . ALA A 1 106 ? 9.387 -12.463 -1.378 1.00 87.25 106 ALA A C 1
ATOM 768 O O . ALA A 1 106 ? 8.514 -12.344 -0.514 1.00 87.25 106 ALA A O 1
ATOM 769 N N . VAL A 1 107 ? 10.439 -11.635 -1.428 1.00 88.19 107 VAL A N 1
ATOM 770 C CA . VAL A 1 107 ? 10.659 -10.551 -0.450 1.00 88.19 107 VAL A CA 1
ATOM 771 C C . VAL A 1 107 ? 9.530 -9.518 -0.493 1.00 88.19 107 VAL A C 1
ATOM 773 O O . VAL A 1 107 ? 9.075 -9.042 0.549 1.00 88.19 107 VAL A O 1
ATOM 776 N N . ASN A 1 108 ? 9.056 -9.153 -1.684 1.00 86.25 108 ASN A N 1
ATOM 777 C CA . ASN A 1 108 ? 7.970 -8.190 -1.839 1.00 86.25 108 ASN A CA 1
ATOM 778 C C . ASN A 1 108 ? 6.629 -8.766 -1.371 1.00 86.25 108 ASN A C 1
ATOM 780 O O . ASN A 1 108 ? 5.847 -8.028 -0.766 1.00 86.25 108 ASN A O 1
ATOM 784 N N . ALA A 1 109 ? 6.381 -10.061 -1.585 1.00 87.19 109 ALA A N 1
ATOM 785 C CA . ALA A 1 109 ? 5.206 -10.749 -1.058 1.00 87.19 109 ALA A CA 1
ATOM 786 C C . ALA A 1 109 ? 5.194 -10.745 0.481 1.00 87.19 109 ALA A C 1
ATOM 788 O O . ALA A 1 109 ? 4.206 -10.313 1.077 1.00 87.19 109 ALA A O 1
ATOM 789 N N . ASP A 1 110 ? 6.310 -11.105 1.126 1.00 86.88 110 ASP A N 1
ATOM 790 C CA . ASP A 1 110 ? 6.453 -11.047 2.590 1.00 86.88 110 ASP A CA 1
ATOM 791 C C . ASP A 1 110 ? 6.273 -9.615 3.132 1.00 86.88 110 ASP A C 1
ATOM 793 O O . ASP A 1 110 ? 5.508 -9.380 4.074 1.00 86.88 110 ASP A O 1
ATOM 797 N N . LYS A 1 111 ? 6.901 -8.616 2.494 1.00 86.75 111 LYS A N 1
ATOM 798 C CA . LYS A 1 111 ? 6.720 -7.199 2.861 1.00 86.75 111 LYS A CA 1
ATOM 799 C C . LYS A 1 111 ? 5.261 -6.760 2.729 1.00 86.75 111 LYS A C 1
ATOM 801 O O . LYS A 1 111 ? 4.758 -6.072 3.621 1.00 86.75 111 LYS A O 1
ATOM 806 N N . LYS A 1 112 ? 4.579 -7.139 1.643 1.00 87.31 112 LYS A N 1
ATOM 807 C CA . LYS A 1 112 ? 3.167 -6.804 1.402 1.00 87.31 112 LYS A CA 1
ATOM 808 C C . LYS A 1 112 ? 2.270 -7.434 2.463 1.00 87.31 112 LYS A C 1
ATOM 810 O O . LYS A 1 112 ? 1.445 -6.723 3.035 1.00 87.31 112 LYS A O 1
ATOM 815 N N . LEU A 1 113 ? 2.493 -8.707 2.785 1.00 90.19 113 LEU A N 1
ATOM 816 C CA . LEU A 1 113 ? 1.782 -9.407 3.852 1.00 90.19 113 LEU A CA 1
ATOM 817 C C . LEU A 1 113 ? 1.960 -8.682 5.195 1.00 90.19 113 LEU A C 1
ATOM 819 O O . LEU A 1 113 ? 0.979 -8.288 5.825 1.00 90.19 113 LEU A O 1
ATOM 823 N N . LYS A 1 114 ? 3.203 -8.384 5.594 1.00 90.12 114 LYS A N 1
ATOM 824 C CA . LYS A 1 114 ? 3.497 -7.637 6.833 1.00 90.12 114 LYS A CA 1
ATOM 825 C C . LYS A 1 114 ? 2.825 -6.263 6.866 1.00 90.12 114 LYS A C 1
ATOM 827 O O . LYS A 1 114 ? 2.325 -5.847 7.913 1.00 90.12 114 LYS A O 1
ATOM 832 N N . GLN A 1 115 ? 2.800 -5.545 5.743 1.00 89.62 115 GLN A N 1
ATOM 833 C CA . GLN A 1 115 ? 2.109 -4.256 5.639 1.00 89.62 115 GLN A CA 1
ATOM 834 C C . GLN A 1 115 ? 0.595 -4.406 5.800 1.00 89.62 115 GLN A C 1
ATOM 836 O O . GLN A 1 115 ? 0.003 -3.646 6.564 1.00 89.62 115 GLN A O 1
ATOM 841 N N . GLN A 1 116 ? -0.021 -5.398 5.154 1.00 90.12 116 GLN A N 1
ATOM 842 C CA . GLN A 1 116 ? -1.449 -5.684 5.309 1.00 90.12 116 GLN A CA 1
ATOM 843 C C . GLN A 1 116 ? -1.797 -6.028 6.763 1.00 90.12 116 GLN A C 1
ATOM 845 O O . GLN A 1 116 ? -2.738 -5.456 7.310 1.00 90.12 116 GLN A O 1
ATOM 850 N N . CYS A 1 117 ? -0.983 -6.842 7.437 1.00 93.31 117 CYS A N 1
ATOM 851 C CA . CYS A 1 117 ? -1.182 -7.162 8.852 1.00 93.31 117 CYS A CA 1
ATOM 852 C C . CYS A 1 117 ? -1.062 -5.934 9.766 1.00 93.31 117 CYS A C 1
ATOM 854 O O . CYS A 1 117 ? -1.855 -5.761 10.696 1.00 93.31 117 CYS A O 1
ATOM 856 N N . ARG A 1 118 ? -0.106 -5.035 9.491 1.00 91.50 118 ARG A N 1
ATOM 857 C CA . ARG A 1 118 ? 0.007 -3.750 10.205 1.00 91.50 118 ARG A CA 1
ATOM 858 C C . ARG A 1 118 ? -1.209 -2.862 9.960 1.00 91.50 118 ARG A C 1
ATOM 860 O O . ARG A 1 118 ? -1.670 -2.219 10.901 1.00 91.50 118 ARG A O 1
ATOM 867 N N . SER A 1 119 ? -1.732 -2.834 8.736 1.00 91.31 119 SER A N 1
ATOM 868 C CA . SER A 1 119 ? -2.959 -2.105 8.409 1.00 91.31 119 SER A CA 1
ATOM 869 C C . SER A 1 119 ? -4.150 -2.661 9.183 1.00 91.31 119 SER A C 1
ATOM 871 O O . SER A 1 119 ? -4.814 -1.883 9.858 1.00 91.31 119 SER A O 1
ATOM 873 N N . ILE A 1 120 ? -4.359 -3.983 9.200 1.00 90.50 120 ILE A N 1
ATOM 874 C CA . ILE A 1 120 ? -5.419 -4.622 10.004 1.00 90.50 120 ILE A CA 1
ATOM 875 C C . ILE A 1 120 ? -5.288 -4.220 11.478 1.00 90.50 120 ILE A C 1
ATOM 877 O O . ILE A 1 120 ? -6.262 -3.772 12.080 1.00 90.50 120 ILE A O 1
ATOM 881 N N . SER A 1 121 ? -4.083 -4.290 12.052 1.00 91.06 121 SER A N 1
ATOM 882 C CA . SER A 1 121 ? -3.849 -3.900 13.450 1.00 91.06 121 SER A CA 1
ATOM 883 C C . SER A 1 121 ? -4.178 -2.424 13.720 1.00 91.06 121 SER A C 1
ATOM 885 O O . SER A 1 121 ? -4.845 -2.109 14.707 1.00 91.06 121 SER A O 1
ATOM 887 N N . LYS A 1 122 ? -3.762 -1.506 12.838 1.00 91.56 122 LYS A N 1
ATOM 888 C CA . LYS A 1 122 ? -4.067 -0.070 12.965 1.00 91.56 122 LYS A CA 1
ATOM 889 C C . LYS A 1 122 ? -5.563 0.213 12.845 1.00 91.56 122 LYS A C 1
ATOM 891 O O . LYS A 1 122 ? -6.096 0.957 13.662 1.00 91.56 122 LYS A O 1
ATOM 896 N N . LEU A 1 123 ? -6.228 -0.392 11.861 1.00 93.12 123 LEU A N 1
ATOM 897 C CA . LEU A 1 123 ? -7.668 -0.241 11.655 1.00 93.12 123 LEU A CA 1
ATOM 898 C C . LEU A 1 123 ? -8.452 -0.801 12.849 1.00 93.12 123 LEU A C 1
ATOM 900 O O . LEU A 1 123 ? -9.376 -0.147 13.316 1.00 93.12 123 LEU A O 1
ATOM 904 N N . THR A 1 124 ? -8.019 -1.935 13.415 1.00 91.06 124 THR A N 1
ATOM 905 C CA . THR A 1 124 ? -8.620 -2.525 14.626 1.00 91.06 124 THR A CA 1
ATOM 906 C C . THR A 1 124 ? -8.519 -1.564 15.809 1.00 91.06 124 THR A C 1
ATOM 908 O O . THR A 1 124 ? -9.505 -1.306 16.491 1.00 91.06 124 THR A O 1
ATOM 911 N N . LYS A 1 125 ? -7.334 -0.982 16.042 1.00 91.44 125 LYS A N 1
ATOM 912 C CA . LYS A 1 125 ? -7.134 0.004 17.117 1.00 91.44 125 LYS A CA 1
ATOM 913 C C . LYS A 1 125 ? -8.006 1.242 16.924 1.00 91.44 125 LYS A C 1
ATOM 915 O O . LYS A 1 125 ? -8.565 1.735 17.897 1.00 91.44 125 LYS A O 1
ATOM 920 N N . LEU A 1 126 ? -8.128 1.726 15.688 1.00 92.19 126 LEU A N 1
ATOM 921 C CA . LEU A 1 126 ? -8.959 2.884 15.371 1.00 92.19 126 LEU A CA 1
ATOM 922 C C . LEU A 1 126 ? -10.452 2.590 15.582 1.00 92.19 126 LEU A C 1
ATOM 924 O O . LEU A 1 126 ? -11.145 3.410 16.177 1.00 92.19 126 LEU A O 1
ATOM 928 N N . ALA A 1 127 ? -10.928 1.417 15.158 1.00 90.25 127 ALA A N 1
ATOM 929 C CA . ALA A 1 127 ? -12.303 0.978 15.386 1.00 90.25 127 ALA A CA 1
ATOM 930 C C . ALA A 1 127 ? -12.610 0.850 16.889 1.00 90.25 127 ALA A C 1
ATOM 932 O O . ALA A 1 127 ? -13.596 1.413 17.358 1.00 90.25 127 ALA A O 1
ATOM 933 N N . ASN A 1 128 ? -11.715 0.217 17.657 1.00 91.25 128 ASN A N 1
ATOM 934 C CA . ASN A 1 128 ? -11.857 0.064 19.109 1.00 91.25 128 ASN A CA 1
ATOM 935 C C . ASN A 1 128 ? -11.847 1.407 19.854 1.00 91.25 128 ASN A C 1
ATOM 937 O O . ASN A 1 128 ? -12.560 1.583 20.841 1.00 91.25 128 ASN A O 1
ATOM 941 N N . LEU A 1 129 ? -11.023 2.358 19.401 1.00 91.00 129 LEU A N 1
ATOM 942 C CA . LEU A 1 129 ? -10.986 3.710 19.954 1.00 91.00 129 LEU A CA 1
ATOM 943 C C . LEU A 1 129 ? -12.304 4.445 19.694 1.00 91.00 129 LEU A C 1
ATOM 945 O O . LEU A 1 129 ? -12.826 5.100 20.590 1.00 91.00 129 LEU A O 1
ATOM 949 N N . ALA A 1 130 ? -12.858 4.308 18.490 1.00 88.69 130 ALA A N 1
ATOM 950 C CA . ALA A 1 130 ? -14.112 4.952 18.120 1.00 88.69 130 ALA A CA 1
ATOM 951 C C . ALA A 1 130 ? -15.340 4.338 18.806 1.00 88.69 130 ALA A C 1
ATOM 953 O O . ALA A 1 130 ? -16.295 5.058 19.087 1.00 88.69 130 ALA A O 1
ATOM 954 N N . SER A 1 131 ? -15.315 3.036 19.108 1.00 88.75 131 SER A N 1
ATOM 955 C CA . SER A 1 131 ? -16.376 2.366 19.868 1.00 88.75 131 SER A CA 1
ATOM 956 C C . SER A 1 131 ? -16.286 2.603 21.381 1.00 88.75 131 SER A C 1
ATOM 958 O O . SER A 1 131 ? -17.213 2.252 22.105 1.00 88.75 131 SER A O 1
ATOM 960 N N . ASN A 1 132 ? -15.184 3.174 21.883 1.00 92.62 132 ASN A N 1
ATOM 961 C CA . ASN A 1 132 ? -14.995 3.470 23.300 1.00 92.62 132 ASN A CA 1
ATOM 962 C C . ASN A 1 132 ? -15.193 4.966 23.569 1.00 92.62 132 ASN A C 1
ATOM 964 O O . ASN A 1 132 ? -14.248 5.754 23.510 1.00 92.62 132 ASN A O 1
ATOM 968 N N . THR A 1 133 ? -16.427 5.350 23.904 1.00 90.44 133 THR A N 1
ATOM 969 C CA . THR A 1 133 ? -16.813 6.747 24.159 1.00 90.44 133 THR A CA 1
ATOM 970 C C . THR A 1 133 ? -15.905 7.432 25.182 1.00 90.44 133 THR A C 1
ATOM 972 O O . THR A 1 133 ? -15.483 8.560 24.954 1.00 90.44 133 THR A O 1
ATOM 975 N N . THR A 1 134 ? -15.528 6.753 26.269 1.00 93.75 134 THR A N 1
ATOM 976 C CA . THR A 1 134 ? -14.641 7.313 27.304 1.00 93.75 134 THR A CA 1
ATOM 977 C C . THR A 1 134 ? -13.240 7.606 26.766 1.00 93.75 134 THR A C 1
ATOM 979 O O . THR A 1 134 ? -12.682 8.671 27.032 1.00 93.75 134 THR A O 1
ATOM 982 N N . ALA A 1 135 ? -12.662 6.688 25.987 1.00 91.69 135 ALA A N 1
ATOM 983 C CA . ALA A 1 135 ? -11.357 6.889 25.361 1.00 91.69 135 ALA A CA 1
ATOM 984 C C . ALA A 1 135 ? -11.396 8.011 24.313 1.00 91.69 135 ALA A C 1
ATOM 986 O O . ALA A 1 135 ? -10.442 8.779 24.203 1.00 91.69 135 ALA A O 1
ATOM 987 N N . LEU A 1 136 ? -12.508 8.129 23.589 1.00 91.38 136 LEU A N 1
ATOM 988 C CA . LEU A 1 136 ? -12.737 9.155 22.577 1.00 91.38 136 LEU A CA 1
ATOM 989 C C . LEU A 1 136 ? -12.867 10.552 23.216 1.00 91.38 136 LEU A C 1
ATOM 991 O O . LEU A 1 136 ? -12.190 11.483 22.785 1.00 91.38 136 LEU A O 1
ATOM 995 N N . THR A 1 137 ? -13.646 10.688 24.294 1.00 90.62 137 THR A N 1
ATOM 996 C CA . THR A 1 137 ? -13.759 11.938 25.070 1.00 90.62 137 THR A CA 1
ATOM 997 C C . THR A 1 137 ? -12.423 12.336 25.691 1.00 90.62 137 THR A C 1
ATOM 999 O O . THR A 1 137 ? -12.044 13.505 25.658 1.00 90.62 137 THR A O 1
ATOM 1002 N N . ARG A 1 138 ? -11.668 11.365 26.218 1.00 93.06 138 ARG A N 1
ATOM 1003 C CA . ARG A 1 138 ? -10.328 11.622 26.754 1.00 93.06 138 ARG A CA 1
ATOM 1004 C C . ARG A 1 138 ? -9.369 12.111 25.671 1.00 93.06 138 ARG A C 1
ATOM 1006 O O . ARG A 1 138 ? -8.689 13.105 25.888 1.00 93.06 138 ARG A O 1
ATOM 1013 N N . LEU A 1 139 ? -9.361 11.473 24.500 1.00 91.44 139 LEU A N 1
ATOM 1014 C CA . LEU A 1 139 ? -8.554 11.918 23.363 1.00 91.44 139 LEU A CA 1
ATOM 1015 C C . LEU A 1 139 ? -8.935 13.334 22.923 1.00 91.44 139 LEU A C 1
ATOM 1017 O O . LEU A 1 139 ? -8.054 14.137 22.635 1.00 91.44 139 LEU A O 1
ATOM 1021 N N . GLN A 1 140 ? -10.232 13.648 22.887 1.00 92.31 140 GLN A N 1
ATOM 1022 C CA . GLN A 1 140 ? -10.706 14.988 22.554 1.00 92.31 140 GLN A CA 1
ATOM 1023 C C . GLN A 1 140 ? -10.126 16.040 23.504 1.00 92.31 140 GLN A C 1
ATOM 1025 O O . GLN A 1 140 ? -9.654 17.074 23.038 1.00 92.31 140 GLN A O 1
ATOM 1030 N N . ALA A 1 141 ? -10.140 15.762 24.810 1.00 92.38 141 ALA A N 1
ATOM 1031 C CA . ALA A 1 141 ? -9.607 16.659 25.830 1.00 92.38 141 ALA A CA 1
ATOM 1032 C C . ALA A 1 141 ? -8.071 16.758 25.781 1.00 92.38 141 ALA A C 1
ATOM 1034 O O . ALA A 1 141 ? -7.530 17.859 25.785 1.00 92.38 141 ALA A O 1
ATOM 1035 N N . GLU A 1 142 ? -7.362 15.629 25.688 1.00 92.81 142 GLU A N 1
ATOM 1036 C CA . GLU A 1 142 ? -5.890 15.583 25.674 1.00 92.81 142 GLU A CA 1
ATOM 1037 C C . GLU A 1 142 ? -5.302 16.227 24.406 1.00 92.81 142 GLU A C 1
ATOM 1039 O O . GLU A 1 142 ? -4.322 16.967 24.474 1.00 92.81 142 GLU A O 1
ATOM 1044 N N . ALA A 1 143 ? -5.908 15.972 23.244 1.00 91.19 143 ALA A N 1
ATOM 1045 C CA . ALA A 1 143 ? -5.441 16.490 21.959 1.00 91.19 143 ALA A CA 1
ATOM 1046 C C . ALA A 1 143 ? -6.126 17.802 21.543 1.00 91.19 143 ALA A C 1
ATOM 1048 O O . ALA A 1 143 ? -5.889 18.274 20.432 1.00 91.19 143 ALA A O 1
ATOM 1049 N N . ASN A 1 144 ? -6.951 18.392 22.419 1.00 92.06 144 ASN A N 1
ATOM 1050 C CA . ASN A 1 144 ? -7.697 19.631 22.171 1.00 92.06 144 ASN A CA 1
ATOM 1051 C C . ASN A 1 144 ? -8.424 19.619 20.811 1.00 92.06 144 ASN A C 1
ATOM 1053 O O . ASN A 1 144 ? -8.371 20.584 20.046 1.00 92.06 144 ASN A O 1
ATOM 1057 N N . LEU A 1 145 ? -9.069 18.492 20.485 1.00 90.69 145 LEU A N 1
ATOM 1058 C CA . LEU A 1 145 ? -9.688 18.298 19.175 1.00 90.69 145 LEU A CA 1
ATOM 1059 C C . LEU A 1 145 ? -10.968 19.122 19.044 1.00 90.69 145 LEU A C 1
ATOM 1061 O O . LEU A 1 145 ? -11.851 19.089 19.906 1.00 90.69 145 LEU A O 1
ATOM 1065 N N . THR A 1 146 ? -11.107 19.802 17.909 1.00 92.75 146 THR A N 1
ATOM 1066 C CA . THR A 1 146 ? -12.332 20.528 17.566 1.00 92.75 146 THR A CA 1
ATOM 1067 C C . THR A 1 146 ? -13.470 19.564 17.220 1.00 92.75 146 THR A C 1
ATOM 1069 O O . THR A 1 146 ? -13.247 18.411 16.844 1.00 92.75 146 THR A O 1
ATOM 1072 N N . SER A 1 147 ? -14.717 20.044 17.285 1.00 89.69 147 SER A N 1
ATOM 1073 C CA . SER A 1 147 ? -15.896 19.259 16.877 1.00 89.69 147 SER A CA 1
ATOM 1074 C C . SER A 1 147 ? -15.775 18.717 15.440 1.00 89.69 147 SER A C 1
ATOM 1076 O O . SER A 1 147 ? -16.125 17.566 15.160 1.00 89.69 147 SER A O 1
ATOM 1078 N N . THR A 1 148 ? -15.182 19.503 14.536 1.00 93.06 148 THR A N 1
ATOM 1079 C CA . THR A 1 148 ? -14.903 19.090 13.154 1.00 93.06 148 THR A CA 1
ATOM 1080 C C . THR A 1 148 ? -13.902 17.938 13.099 1.00 93.06 148 THR A C 1
ATOM 1082 O O . THR A 1 148 ? -14.177 16.918 12.470 1.00 93.06 148 THR A O 1
ATOM 1085 N N . GLN A 1 149 ? -12.778 18.038 13.817 1.00 90.69 149 GLN A N 1
ATOM 1086 C CA . GLN A 1 149 ? -11.768 16.971 13.874 1.00 90.69 149 GLN A CA 1
ATOM 1087 C C . GLN A 1 149 ? -12.323 15.684 14.495 1.00 90.69 149 GLN A C 1
ATOM 1089 O O . GLN A 1 149 ? -11.991 14.581 14.061 1.00 90.69 149 GLN A O 1
ATOM 1094 N N . MET A 1 150 ? -13.208 15.817 15.480 1.00 90.88 150 MET A N 1
ATOM 1095 C CA . MET A 1 150 ? -1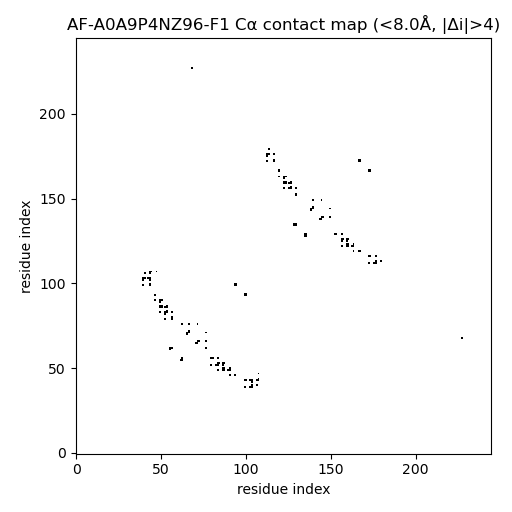3.911 14.698 16.104 1.00 90.88 150 MET A CA 1
ATOM 1096 C C . MET A 1 150 ? -14.874 14.007 15.139 1.00 90.88 150 MET A C 1
ATOM 1098 O O . MET A 1 150 ? -14.939 12.776 15.095 1.00 90.88 150 MET A O 1
ATOM 1102 N N . THR A 1 151 ? -15.588 14.788 14.331 1.00 92.00 151 THR A N 1
ATOM 1103 C CA . THR A 1 151 ? -16.468 14.271 13.277 1.00 92.00 151 THR A CA 1
ATOM 1104 C C . THR A 1 151 ? -15.659 13.549 12.200 1.00 92.00 151 THR A C 1
ATOM 1106 O O . THR A 1 151 ? -15.992 12.421 11.834 1.00 92.00 151 THR A O 1
ATOM 1109 N N . GLU A 1 152 ? -14.539 14.128 11.760 1.00 89.38 152 GLU A N 1
ATOM 1110 C CA . GLU A 1 152 ? -13.619 13.476 10.823 1.00 89.38 152 GLU A CA 1
ATOM 1111 C C . GLU A 1 152 ? -13.022 12.185 11.386 1.00 89.38 152 GLU A C 1
ATOM 1113 O O . GLU A 1 152 ? -12.901 11.196 10.662 1.00 89.38 152 GLU A O 1
ATOM 1118 N N . LEU A 1 153 ? -12.647 12.163 12.668 1.00 90.56 153 LEU A N 1
ATOM 1119 C CA . LEU A 1 153 ? -12.121 10.967 13.322 1.00 90.56 153 LEU A CA 1
ATOM 1120 C C . LEU A 1 153 ? -13.164 9.845 13.333 1.00 90.56 153 LEU A C 1
ATOM 1122 O O . LEU A 1 153 ? -12.839 8.711 12.979 1.00 90.56 153 LEU A O 1
ATOM 1126 N N . LYS A 1 154 ? -14.420 10.160 13.673 1.00 90.00 154 LYS A N 1
ATOM 1127 C CA . LYS A 1 154 ? -15.535 9.200 13.624 1.00 90.00 154 LYS A CA 1
ATOM 1128 C C . LYS A 1 154 ? -15.788 8.699 12.201 1.00 90.00 154 LYS A C 1
ATOM 1130 O O . LYS A 1 154 ? -15.926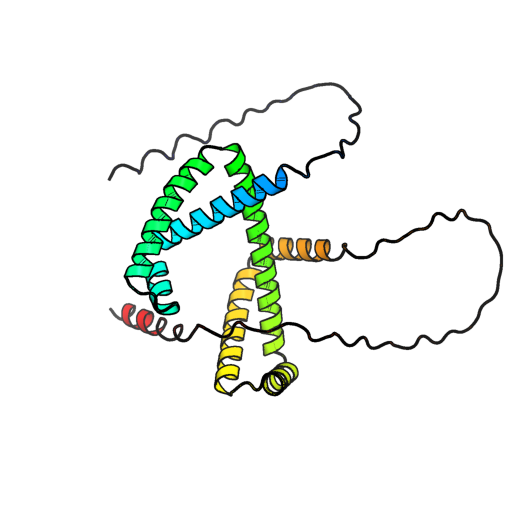 7.495 12.003 1.00 90.00 154 LYS A O 1
ATOM 1135 N N . ALA A 1 155 ? -15.763 9.584 11.203 1.00 91.75 155 ALA A N 1
ATOM 1136 C CA . ALA A 1 155 ? -15.900 9.201 9.797 1.00 91.75 155 ALA A CA 1
ATOM 1137 C C . ALA A 1 155 ? -14.744 8.296 9.327 1.00 91.75 155 ALA A C 1
ATOM 1139 O O . ALA A 1 155 ? -14.963 7.290 8.648 1.00 91.75 155 ALA A O 1
ATOM 1140 N N . LYS A 1 156 ? -13.503 8.601 9.728 1.00 88.69 156 LYS A N 1
ATOM 1141 C CA . LYS A 1 156 ? -12.329 7.752 9.464 1.00 88.69 156 LYS A CA 1
ATOM 1142 C C . LYS A 1 156 ? -12.455 6.394 10.138 1.00 88.69 156 LYS A C 1
ATOM 1144 O O . LYS A 1 156 ? -12.096 5.398 9.522 1.00 88.69 156 LYS A O 1
ATOM 1149 N N . ALA A 1 157 ? -12.971 6.340 11.361 1.00 90.50 157 ALA A N 1
ATOM 1150 C CA . ALA A 1 157 ? -13.198 5.083 12.055 1.00 90.50 157 ALA A CA 1
ATOM 1151 C C . ALA A 1 157 ? -14.294 4.237 11.393 1.00 90.50 157 ALA A C 1
ATOM 1153 O O . ALA A 1 157 ? -14.097 3.040 11.222 1.00 90.50 157 ALA A O 1
ATOM 1154 N N . ALA A 1 158 ? -15.393 4.847 10.939 1.00 90.88 158 ALA A N 1
ATOM 1155 C CA . ALA A 1 158 ? -16.433 4.145 10.183 1.00 90.88 158 ALA A CA 1
ATOM 1156 C C . ALA A 1 158 ? -15.874 3.538 8.882 1.00 90.88 158 ALA A C 1
ATOM 1158 O O . ALA A 1 158 ? -16.033 2.343 8.632 1.00 90.88 158 ALA A O 1
ATOM 1159 N N . ASN A 1 159 ? -15.121 4.325 8.105 1.00 90.38 159 ASN A N 1
ATOM 1160 C CA . ASN A 1 159 ? -14.427 3.834 6.909 1.00 90.38 159 ASN A CA 1
ATOM 1161 C C . ASN A 1 159 ? -13.386 2.752 7.238 1.00 90.38 159 ASN A C 1
ATOM 1163 O O . ASN A 1 159 ? -13.222 1.787 6.490 1.00 90.38 159 ASN A O 1
ATOM 1167 N N . ALA A 1 160 ? -12.684 2.892 8.365 1.00 90.00 160 ALA A N 1
ATOM 1168 C CA . ALA A 1 160 ? -11.724 1.902 8.827 1.00 90.00 160 ALA A CA 1
ATOM 1169 C C . ALA A 1 160 ? -12.392 0.571 9.171 1.00 90.00 160 ALA A C 1
ATOM 1171 O O . ALA A 1 160 ? -11.833 -0.466 8.826 1.00 90.00 160 ALA A O 1
ATOM 1172 N N . SE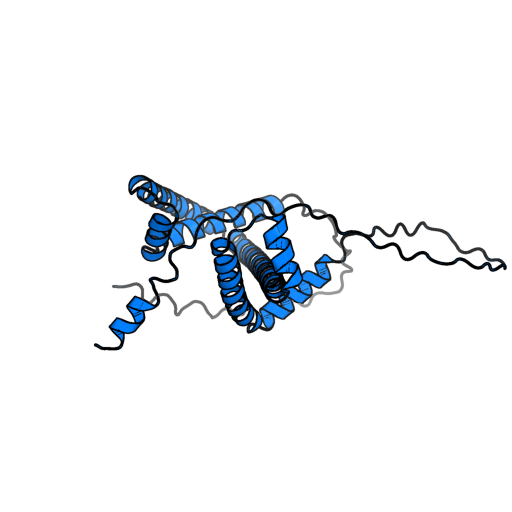R A 1 161 ? -13.579 0.593 9.780 1.00 89.56 161 SER A N 1
ATOM 1173 C CA . SER A 1 161 ? -14.372 -0.607 10.056 1.00 89.56 161 SER A CA 1
ATOM 1174 C C . SER A 1 161 ? -14.778 -1.327 8.770 1.00 89.56 161 SER A C 1
ATOM 1176 O O . SER A 1 161 ? -14.589 -2.537 8.681 1.00 89.56 161 SER A O 1
ATOM 1178 N N . VAL A 1 162 ? -15.233 -0.598 7.742 1.00 93.44 162 VAL A N 1
ATOM 1179 C CA . VAL A 1 162 ? -15.552 -1.185 6.424 1.00 93.44 162 VAL A CA 1
ATOM 1180 C C . VAL A 1 162 ? -14.311 -1.823 5.795 1.00 93.44 162 VAL A C 1
ATOM 1182 O O . VAL A 1 162 ? -14.336 -2.985 5.393 1.00 93.44 162 VAL A O 1
ATOM 1185 N N . LYS A 1 163 ? -13.181 -1.102 5.767 1.00 91.19 163 LYS A N 1
ATOM 1186 C CA . LYS A 1 163 ? -11.933 -1.633 5.193 1.00 91.19 163 LYS A CA 1
ATOM 1187 C C . LYS A 1 163 ? -11.387 -2.823 5.981 1.00 91.19 163 LYS A C 1
ATOM 1189 O O . LYS A 1 163 ? -10.790 -3.731 5.407 1.00 91.19 163 LYS A O 1
ATOM 1194 N N . LEU A 1 164 ? -11.564 -2.813 7.297 1.00 92.25 164 LEU A N 1
ATOM 1195 C CA . LEU A 1 164 ? -11.175 -3.910 8.169 1.00 92.25 164 LEU A CA 1
ATOM 1196 C C . LEU A 1 164 ? -12.010 -5.160 7.888 1.00 92.25 164 LEU A C 1
ATOM 1198 O O . LEU A 1 164 ? -11.418 -6.224 7.748 1.00 92.25 164 LEU A O 1
ATOM 1202 N N . GLN A 1 165 ? -13.329 -5.030 7.719 1.00 92.12 165 GLN A N 1
ATOM 1203 C CA . GLN A 1 165 ? -14.200 -6.141 7.319 1.00 92.12 165 GLN A CA 1
ATOM 1204 C C . GLN A 1 165 ? -13.788 -6.719 5.958 1.00 92.12 165 GLN A C 1
ATOM 1206 O O . GLN A 1 165 ? -13.654 -7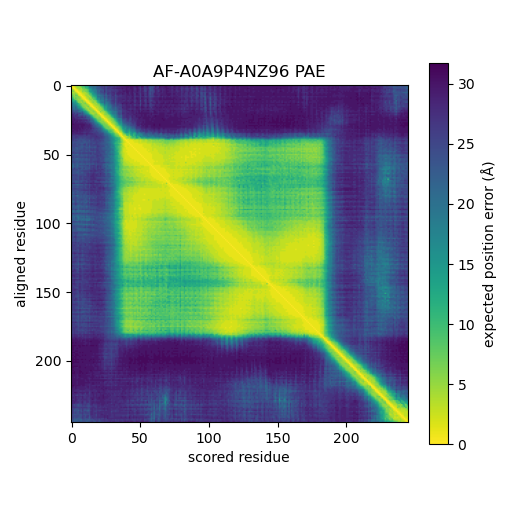.934 5.822 1.00 92.12 165 GLN A O 1
ATOM 1211 N N . GLU A 1 166 ? -13.489 -5.860 4.979 1.00 92.75 166 GLU A N 1
ATOM 1212 C CA . GLU A 1 166 ? -12.996 -6.287 3.663 1.00 92.75 166 GLU A CA 1
ATOM 1213 C C . GLU A 1 166 ? -11.691 -7.093 3.783 1.00 92.75 166 GLU A C 1
ATOM 1215 O O . GLU A 1 166 ? -11.572 -8.175 3.210 1.00 92.75 166 GLU A O 1
ATOM 1220 N N . LEU A 1 167 ? -10.720 -6.616 4.571 1.00 89.19 167 LEU A N 1
ATOM 1221 C CA . LEU A 1 167 ? -9.446 -7.317 4.768 1.00 89.19 167 LEU A CA 1
ATOM 1222 C C . LEU A 1 167 ? -9.599 -8.616 5.573 1.00 89.19 167 LEU A C 1
ATOM 1224 O O . LEU A 1 167 ? -8.913 -9.592 5.274 1.00 89.19 167 LEU A O 1
ATOM 1228 N N . GLN A 1 168 ? -10.480 -8.638 6.576 1.00 88.56 168 GLN A N 1
ATOM 1229 C CA . GLN A 1 168 ? -10.732 -9.813 7.417 1.00 88.56 168 GLN A CA 1
ATOM 1230 C C . GLN A 1 168 ? -11.524 -10.905 6.695 1.00 88.56 168 GLN A C 1
ATOM 1232 O O . GLN A 1 168 ? -11.369 -12.077 7.032 1.00 88.56 168 GLN A O 1
ATOM 1237 N N . SER A 1 169 ? -12.307 -10.548 5.670 1.00 93.38 169 SER A N 1
ATOM 1238 C CA . SER A 1 169 ? -12.993 -11.527 4.816 1.00 93.38 169 SER A CA 1
ATOM 1239 C C . SER A 1 169 ? -12.017 -12.483 4.113 1.00 93.38 169 SER A C 1
ATOM 1241 O O . SER A 1 169 ? -12.370 -13.620 3.802 1.00 93.38 169 SER A O 1
ATOM 1243 N N . ASN A 1 170 ? -10.756 -12.068 3.928 1.00 93.31 170 ASN A N 1
ATOM 1244 C CA . ASN A 1 170 ? -9.687 -12.944 3.474 1.00 93.31 170 ASN A CA 1
ATOM 1245 C C . ASN A 1 170 ? -9.117 -13.739 4.663 1.00 93.31 170 ASN A C 1
ATOM 1247 O O . ASN A 1 170 ? -8.242 -13.279 5.408 1.00 93.31 170 ASN A O 1
ATOM 1251 N N . THR A 1 171 ? -9.626 -14.957 4.845 1.00 92.25 171 THR A N 1
ATOM 1252 C CA . THR A 1 171 ? -9.252 -15.848 5.954 1.00 92.25 171 THR A CA 1
ATOM 1253 C C . THR A 1 171 ? -7.772 -16.235 5.917 1.00 92.25 171 THR A C 1
ATOM 1255 O O . THR A 1 171 ? -7.125 -16.255 6.963 1.00 92.25 171 THR A O 1
ATOM 1258 N N . THR A 1 172 ? -7.197 -16.448 4.729 1.00 94.06 172 THR A N 1
ATOM 1259 C CA . THR A 1 172 ? -5.765 -16.745 4.550 1.00 94.06 172 THR A CA 1
ATOM 1260 C C . THR A 1 172 ? -4.877 -15.598 5.027 1.00 94.06 172 THR A C 1
ATOM 1262 O O . THR A 1 172 ? -3.888 -15.828 5.730 1.00 94.06 172 THR A O 1
ATOM 1265 N N . LEU A 1 173 ? -5.232 -14.356 4.683 1.00 90.94 173 LEU A N 1
ATOM 1266 C CA . LEU A 1 173 ? -4.535 -13.157 5.143 1.00 90.94 173 LEU A CA 1
ATOM 1267 C C . LEU A 1 173 ? -4.625 -13.043 6.666 1.00 90.94 173 LEU A C 1
ATOM 1269 O O . LEU A 1 173 ? -3.609 -12.839 7.326 1.00 90.94 173 LEU A O 1
ATOM 1273 N N . THR A 1 174 ? -5.820 -13.222 7.230 1.00 91.06 174 THR A N 1
ATOM 1274 C CA . THR A 1 174 ? -6.048 -13.115 8.677 1.00 91.06 174 THR A CA 1
ATOM 1275 C C . THR A 1 174 ? -5.260 -14.168 9.456 1.00 91.06 174 THR A C 1
ATOM 1277 O O . THR A 1 174 ? -4.564 -13.816 10.410 1.00 91.06 174 THR A O 1
ATOM 1280 N N . ALA A 1 175 ? -5.284 -15.428 9.014 1.00 92.56 175 ALA A N 1
ATOM 1281 C CA . ALA A 1 175 ? -4.512 -16.515 9.616 1.00 92.56 175 ALA A CA 1
ATOM 1282 C C . ALA A 1 175 ? -2.999 -16.252 9.536 1.00 92.56 175 ALA A C 1
ATOM 1284 O O . ALA A 1 175 ? -2.279 -16.376 10.528 1.00 92.56 175 ALA A O 1
ATOM 1285 N N . SER A 1 176 ? -2.520 -15.792 8.376 1.00 92.00 176 SER A N 1
ATOM 1286 C CA . SER A 1 176 ? -1.112 -15.423 8.190 1.00 92.00 176 SER A CA 1
ATOM 1287 C C . SER A 1 176 ? -0.702 -14.273 9.118 1.00 92.00 176 SER A C 1
ATOM 1289 O O . SER A 1 176 ? 0.369 -14.302 9.724 1.00 92.00 176 SER A O 1
ATOM 1291 N N . CYS A 1 177 ? -1.571 -13.277 9.297 1.00 91.94 177 CYS A N 1
ATOM 1292 C CA . CYS A 1 177 ? -1.333 -12.172 10.219 1.00 91.94 177 CYS A CA 1
ATOM 1293 C C . CYS A 1 177 ? -1.315 -12.603 11.687 1.00 91.94 177 CYS A C 1
ATOM 1295 O O . CYS A 1 177 ? -0.481 -12.101 12.441 1.00 91.94 177 CYS A O 1
ATOM 1297 N N . GLN A 1 178 ? -2.187 -13.525 12.094 1.00 90.12 178 GLN A N 1
ATOM 1298 C CA . GLN A 1 178 ? -2.181 -14.099 13.443 1.00 90.12 178 GLN A CA 1
ATOM 1299 C C . GLN A 1 178 ? -0.891 -14.882 13.706 1.00 90.12 178 GLN A C 1
ATOM 1301 O O . GLN A 1 178 ? -0.254 -14.678 14.739 1.00 90.12 178 GLN A O 1
ATOM 1306 N N . SER A 1 179 ? -0.443 -15.691 12.739 1.00 89.94 179 SER A N 1
ATOM 1307 C CA . SER A 1 179 ? 0.834 -16.406 12.836 1.00 89.94 179 SER A CA 1
ATOM 1308 C C . SER A 1 179 ? 2.011 -15.440 12.997 1.00 89.94 179 SER A C 1
ATOM 1310 O O . SER A 1 179 ? 2.852 -15.639 13.868 1.00 89.94 179 SER A O 1
ATOM 1312 N N . LEU A 1 180 ? 2.055 -14.356 12.213 1.00 86.44 180 LEU A N 1
ATOM 1313 C CA . LEU A 1 180 ? 3.106 -13.336 12.326 1.00 86.44 180 LEU A CA 1
ATOM 1314 C C . LEU A 1 180 ? 3.084 -12.603 13.675 1.00 86.44 180 LEU A C 1
ATOM 1316 O O . LEU A 1 180 ? 4.139 -12.224 14.184 1.00 86.44 180 LEU A O 1
ATOM 1320 N N . GLN A 1 181 ? 1.901 -12.388 14.255 1.00 82.25 181 GLN A N 1
ATOM 1321 C CA . GLN A 1 181 ? 1.761 -11.775 15.578 1.00 82.25 181 GLN A CA 1
ATOM 1322 C C . GLN A 1 181 ? 2.259 -12.709 16.685 1.00 82.25 181 GLN A C 1
ATOM 1324 O O . GLN A 1 181 ? 2.996 -12.252 17.557 1.00 82.25 181 GLN A O 1
ATOM 1329 N N . ALA A 1 182 ? 1.940 -14.004 16.604 1.00 78.38 182 ALA A N 1
ATOM 1330 C CA . ALA A 1 182 ? 2.423 -15.016 17.543 1.00 78.38 182 ALA A CA 1
ATOM 1331 C C . ALA A 1 182 ? 3.954 -15.176 17.490 1.00 78.38 182 ALA A C 1
ATOM 1333 O O . ALA A 1 182 ? 4.609 -15.294 18.525 1.00 78.38 182 ALA A O 1
ATOM 1334 N N . SER A 1 183 ? 4.552 -15.099 16.297 1.00 69.75 183 SER A N 1
ATOM 1335 C CA . SER A 1 183 ? 6.012 -15.145 16.131 1.00 69.75 183 SER A CA 1
ATOM 1336 C C . SER A 1 183 ? 6.723 -13.863 16.594 1.00 69.75 183 SER A C 1
ATOM 1338 O O . SER A 1 183 ? 7.911 -13.901 16.903 1.00 69.75 183 SER A O 1
ATOM 1340 N N . GLY A 1 184 ? 6.020 -12.727 16.673 1.00 57.88 184 GLY A N 1
ATOM 1341 C CA . GLY A 1 184 ? 6.564 -11.450 17.150 1.00 57.88 184 GLY A CA 1
ATOM 1342 C C . GLY A 1 184 ? 6.671 -11.324 18.675 1.00 57.88 184 GLY A C 1
ATOM 1343 O O . GLY A 1 184 ? 7.279 -10.371 19.157 1.00 57.88 184 GLY A O 1
ATOM 1344 N N . THR A 1 185 ? 6.097 -12.259 19.441 1.00 45.47 185 THR A N 1
ATOM 1345 C CA . THR A 1 185 ? 6.125 -12.251 20.918 1.00 45.47 185 THR A CA 1
ATOM 1346 C C . THR A 1 185 ? 7.321 -13.021 21.507 1.00 45.47 185 THR A C 1
ATOM 1348 O O . THR A 1 185 ? 7.537 -12.972 22.712 1.00 45.47 185 THR A O 1
ATOM 1351 N N . GLN A 1 186 ? 8.159 -13.675 20.690 1.00 40.72 186 GLN A N 1
ATOM 1352 C CA . GLN A 1 186 ? 9.349 -14.418 21.151 1.00 40.72 186 GLN A CA 1
ATOM 1353 C C . GLN A 1 186 ? 10.676 -13.684 20.886 1.00 40.72 186 GLN A C 1
ATOM 1355 O O . GLN A 1 186 ? 11.656 -14.262 20.424 1.00 40.72 186 GLN A O 1
ATOM 1360 N N . GLY A 1 187 ? 10.724 -12.386 21.176 1.00 40.66 187 GLY A N 1
ATOM 1361 C CA . GLY A 1 187 ? 11.943 -11.584 21.065 1.00 40.66 187 GLY A CA 1
ATOM 1362 C C . GLY A 1 187 ? 12.131 -10.708 22.291 1.00 40.66 187 GLY A C 1
ATOM 1363 O O . GLY A 1 187 ? 11.974 -9.497 22.189 1.00 40.66 187 GLY A O 1
ATOM 1364 N N . GLY A 1 188 ? 12.415 -11.301 23.457 1.00 36.03 188 GLY A N 1
ATOM 1365 C CA . GLY A 1 188 ? 12.555 -10.488 24.666 1.00 36.03 188 GLY A CA 1
ATOM 1366 C C . GLY A 1 188 ? 12.835 -11.151 26.009 1.00 36.03 188 GLY A C 1
ATOM 1367 O O . GLY A 1 188 ? 12.876 -10.415 26.979 1.00 36.03 188 GLY A O 1
ATOM 1368 N N . GLU A 1 189 ? 13.082 -12.457 26.121 1.00 32.31 189 GLU A N 1
ATOM 1369 C CA . GLU A 1 189 ? 13.683 -13.018 27.341 1.00 32.31 189 GLU A CA 1
ATOM 1370 C C . GLU A 1 189 ? 14.832 -13.944 26.954 1.00 32.31 189 GLU A C 1
ATOM 1372 O O . GLU A 1 189 ? 14.661 -15.116 26.625 1.00 32.31 189 GLU A O 1
ATOM 1377 N N . ARG A 1 190 ? 16.052 -13.394 26.999 1.00 38.41 190 ARG A N 1
ATOM 1378 C CA . ARG A 1 190 ? 17.247 -14.203 27.235 1.00 38.41 190 ARG A CA 1
ATOM 1379 C C . ARG A 1 190 ? 17.078 -14.813 28.622 1.00 38.41 190 ARG A C 1
ATOM 1381 O O . ARG A 1 190 ? 17.496 -14.218 29.612 1.00 38.41 190 ARG A O 1
ATOM 1388 N N . ASN A 1 191 ? 16.460 -15.986 28.686 1.00 33.75 191 ASN A N 1
ATOM 1389 C CA . ASN A 1 191 ? 16.570 -16.852 29.841 1.00 33.75 191 ASN A CA 1
ATOM 1390 C C . ASN A 1 191 ? 18.054 -17.233 29.948 1.00 33.75 191 ASN A C 1
ATOM 1392 O O . ASN A 1 191 ? 18.538 -18.127 29.254 1.00 33.75 191 ASN A O 1
ATOM 1396 N N . LYS A 1 192 ? 18.813 -16.487 30.761 1.00 37.34 192 LYS A N 1
ATOM 1397 C CA . LYS A 1 192 ? 20.060 -16.987 31.333 1.00 37.34 192 LYS A CA 1
ATOM 1398 C C . LYS A 1 192 ? 19.657 -18.128 32.262 1.00 37.34 192 LYS A C 1
ATOM 1400 O O . LYS A 1 192 ? 19.565 -17.946 33.471 1.00 37.34 192 LYS A O 1
ATOM 1405 N N . THR A 1 193 ? 19.433 -19.309 31.698 1.00 31.08 193 THR A N 1
ATOM 1406 C CA . THR A 1 193 ? 19.535 -20.542 32.466 1.00 31.08 193 THR A CA 1
ATOM 1407 C C . THR A 1 193 ? 21.021 -20.729 32.724 1.00 31.08 193 THR A C 1
ATOM 1409 O O . THR A 1 193 ? 21.761 -21.301 31.927 1.00 31.08 193 THR A O 1
ATOM 1412 N N . GLY A 1 194 ? 21.473 -20.087 33.802 1.00 35.38 194 GLY A N 1
ATOM 1413 C CA . GLY A 1 194 ? 22.739 -20.394 34.426 1.00 35.38 194 GLY A CA 1
ATOM 1414 C C . GLY A 1 194 ? 22.753 -21.885 34.710 1.00 35.38 194 GLY A C 1
ATOM 1415 O O . GLY A 1 194 ? 21.850 -22.419 35.348 1.00 35.38 194 GLY A O 1
ATOM 1416 N N . SER A 1 195 ? 23.771 -22.531 34.163 1.00 40.06 195 SER A N 1
ATOM 1417 C CA . SER A 1 195 ? 24.197 -23.859 34.550 1.00 40.06 195 SER A CA 1
ATOM 1418 C C . SER A 1 195 ? 24.335 -23.904 36.073 1.00 40.06 195 SER A C 1
ATOM 1420 O O . SER A 1 195 ? 25.169 -23.199 36.639 1.00 40.06 195 SER A O 1
ATOM 1422 N N . ALA A 1 196 ? 23.497 -24.698 36.731 1.00 33.62 196 ALA A N 1
ATOM 1423 C CA . ALA A 1 196 ? 23.712 -25.127 38.101 1.00 33.62 196 ALA A CA 1
ATOM 1424 C C . ALA A 1 196 ? 23.217 -26.570 38.216 1.00 33.62 196 ALA A C 1
ATOM 1426 O O . ALA A 1 196 ? 22.020 -26.846 38.134 1.00 33.62 196 ALA A O 1
ATOM 1427 N N . SER A 1 197 ? 24.182 -27.480 38.341 1.00 32.28 197 SER A N 1
ATOM 1428 C CA . SER A 1 197 ? 23.987 -28.883 38.703 1.00 32.28 197 SER A CA 1
ATOM 1429 C C . SER A 1 197 ? 23.131 -29.037 39.966 1.00 32.28 197 SER A C 1
ATOM 1431 O O . SER A 1 197 ? 23.165 -28.165 40.838 1.00 32.28 197 SER A O 1
ATOM 1433 N N . PRO A 1 198 ? 22.412 -30.163 40.117 1.00 36.53 198 PRO A N 1
ATOM 1434 C CA . PRO A 1 198 ? 21.606 -30.423 41.295 1.00 36.53 198 PRO A CA 1
ATOM 1435 C C . PRO A 1 198 ? 22.472 -30.998 42.422 1.00 36.53 198 PRO A C 1
ATOM 1437 O O . PRO A 1 198 ? 23.075 -32.057 42.266 1.00 36.53 198 PRO A O 1
ATOM 1440 N N . THR A 1 199 ? 22.449 -30.349 43.586 1.00 30.23 199 THR A N 1
ATOM 1441 C CA . THR A 1 199 ? 22.741 -31.009 44.866 1.00 30.23 199 THR A CA 1
ATOM 1442 C C . THR A 1 199 ? 21.658 -30.616 45.867 1.00 30.23 199 THR A C 1
ATOM 1444 O O . THR A 1 199 ? 21.312 -29.446 46.008 1.00 30.23 199 THR A O 1
ATOM 1447 N N . ALA A 1 200 ? 21.071 -31.631 46.494 1.00 37.69 200 ALA A N 1
ATOM 1448 C CA . ALA A 1 200 ? 19.918 -31.572 47.381 1.00 37.69 200 ALA A CA 1
ATOM 1449 C C . ALA A 1 200 ? 20.183 -30.847 48.716 1.00 37.69 200 ALA A C 1
ATOM 1451 O O . ALA A 1 200 ? 21.285 -30.950 49.246 1.00 37.69 200 ALA A O 1
ATOM 1452 N N . ALA A 1 201 ? 19.145 -30.217 49.292 1.00 33.03 201 ALA A N 1
ATOM 1453 C CA . ALA A 1 201 ? 18.558 -30.562 50.604 1.00 33.03 201 ALA A CA 1
ATOM 1454 C C . ALA A 1 201 ? 17.727 -29.415 51.238 1.00 33.03 201 ALA A C 1
ATOM 1456 O O . ALA A 1 201 ? 18.184 -28.286 51.350 1.00 33.03 201 ALA A O 1
ATOM 1457 N N . ALA A 1 202 ? 16.541 -29.805 51.725 1.00 32.84 202 ALA A N 1
ATOM 1458 C CA . ALA A 1 202 ? 15.842 -29.382 52.952 1.00 32.84 202 ALA A CA 1
ATOM 1459 C C . ALA A 1 202 ? 15.286 -27.943 53.169 1.00 32.84 202 ALA A C 1
ATOM 1461 O O . ALA A 1 202 ? 16.014 -26.985 53.380 1.00 32.84 202 ALA A O 1
ATOM 1462 N N . ALA A 1 203 ? 13.949 -27.926 53.323 1.00 34.97 203 ALA A N 1
ATOM 1463 C CA . ALA A 1 203 ? 13.130 -27.326 54.396 1.00 34.97 203 ALA A CA 1
ATOM 1464 C C . ALA A 1 203 ? 13.019 -25.793 54.602 1.00 34.97 203 ALA A C 1
ATOM 1466 O O . ALA A 1 203 ? 13.999 -25.078 54.752 1.00 34.97 203 ALA A O 1
ATOM 1467 N N . GLY A 1 204 ? 11.766 -25.346 54.806 1.00 31.45 204 GLY A N 1
ATOM 1468 C CA . GLY A 1 204 ? 11.418 -24.130 55.561 1.00 31.45 204 GLY A CA 1
ATOM 1469 C C . GLY A 1 204 ? 10.589 -23.104 54.782 1.00 31.45 204 GLY A C 1
ATOM 1470 O O . GLY A 1 204 ? 11.084 -22.475 53.856 1.00 31.45 204 GLY A O 1
ATOM 1471 N N . GLY A 1 205 ? 9.316 -22.928 55.155 1.00 37.09 205 GLY A N 1
ATOM 1472 C CA . GLY A 1 205 ? 8.403 -21.962 54.535 1.00 37.09 205 GLY A CA 1
ATOM 1473 C C . GLY A 1 205 ? 8.546 -20.526 55.050 1.00 37.09 205 GLY A C 1
ATOM 1474 O O . GLY A 1 205 ? 9.154 -20.296 56.087 1.00 37.09 205 GLY A O 1
ATOM 1475 N N . HIS A 1 206 ? 7.913 -19.567 54.361 1.00 31.64 206 HIS A N 1
ATOM 1476 C CA . HIS A 1 206 ? 7.303 -18.389 54.990 1.00 31.64 206 HIS A CA 1
ATOM 1477 C C . HIS A 1 206 ? 6.400 -17.599 54.027 1.00 31.64 206 HIS A C 1
ATOM 1479 O O . HIS A 1 206 ? 6.644 -17.503 52.827 1.00 31.64 206 HIS A O 1
ATOM 1485 N N . HIS A 1 207 ? 5.343 -17.028 54.610 1.00 43.94 207 HIS A N 1
ATOM 1486 C CA . HIS A 1 207 ? 4.365 -16.105 54.030 1.00 43.94 207 HIS A CA 1
ATOM 1487 C C . HIS A 1 207 ? 4.984 -14.907 53.285 1.00 43.94 207 HIS A C 1
ATOM 1489 O O . HIS A 1 207 ? 5.880 -14.246 53.804 1.00 43.94 207 HIS A O 1
ATOM 1495 N N . GLY A 1 208 ? 4.406 -14.542 52.133 1.00 37.91 208 GLY A N 1
ATOM 1496 C CA . GLY A 1 208 ? 4.839 -13.385 51.344 1.00 37.91 208 GLY A CA 1
ATOM 1497 C C . GLY A 1 208 ? 3.764 -12.843 50.399 1.00 37.91 208 GLY A C 1
ATOM 1498 O O . GLY A 1 208 ? 3.752 -13.127 49.208 1.00 37.91 208 GLY A O 1
ATOM 1499 N N . ARG A 1 209 ? 2.868 -12.039 50.970 1.00 51.41 209 ARG A N 1
ATOM 1500 C CA . ARG A 1 209 ? 1.869 -11.144 50.361 1.00 51.41 209 ARG A CA 1
ATOM 1501 C C . ARG A 1 209 ? 2.396 -10.446 49.086 1.00 51.41 209 ARG A C 1
ATOM 1503 O O . ARG A 1 209 ? 3.204 -9.525 49.185 1.00 51.41 209 ARG A O 1
ATOM 1510 N N . GLN A 1 210 ? 1.928 -10.832 47.896 1.00 43.06 210 GLN A N 1
ATOM 1511 C CA . GLN A 1 210 ? 2.300 -10.140 46.654 1.00 43.06 210 GLN A CA 1
ATOM 1512 C C . GLN A 1 210 ? 1.403 -8.922 46.397 1.00 43.06 210 GLN A C 1
ATOM 1514 O O . GLN A 1 210 ? 0.195 -9.022 46.192 1.00 43.06 210 GLN A O 1
ATOM 1519 N N . LYS A 1 211 ? 2.043 -7.749 46.427 1.00 40.50 211 LYS A N 1
ATOM 1520 C CA . LYS A 1 211 ? 1.522 -6.453 45.986 1.00 40.50 211 LYS A CA 1
ATOM 1521 C C . LYS A 1 211 ? 1.203 -6.499 44.489 1.00 40.50 211 LYS A C 1
ATOM 1523 O O . LYS A 1 211 ? 2.084 -6.740 43.670 1.00 40.50 211 LYS A O 1
ATOM 1528 N N . MET A 1 212 ? -0.039 -6.171 44.146 1.00 44.06 212 MET A N 1
ATOM 1529 C CA . MET A 1 212 ? -0.472 -5.854 42.788 1.00 44.06 212 MET A CA 1
ATOM 1530 C C . MET A 1 212 ? 0.210 -4.553 42.330 1.00 44.06 212 MET A C 1
ATOM 1532 O O . MET A 1 212 ? -0.127 -3.464 42.791 1.00 44.06 212 MET A O 1
ATOM 1536 N N . VAL A 1 213 ? 1.203 -4.669 41.446 1.00 48.22 213 VAL A N 1
ATOM 1537 C CA . VAL A 1 213 ? 1.853 -3.530 40.784 1.00 48.22 213 VAL A CA 1
ATOM 1538 C C . VAL A 1 213 ? 1.058 -3.196 39.524 1.00 48.22 213 VAL A C 1
ATOM 1540 O O . VAL A 1 213 ? 1.167 -3.875 38.505 1.00 48.22 213 VAL A O 1
ATOM 1543 N N . ILE A 1 214 ? 0.257 -2.134 39.594 1.00 41.31 214 ILE A N 1
ATOM 1544 C CA . ILE A 1 214 ? -0.357 -1.497 38.425 1.00 41.31 214 ILE A CA 1
ATOM 1545 C C . ILE A 1 214 ? 0.774 -0.871 37.598 1.00 41.31 214 ILE A C 1
ATOM 1547 O O . ILE A 1 214 ? 1.328 0.166 37.967 1.00 41.31 214 ILE A O 1
ATOM 1551 N N . ARG A 1 215 ? 1.145 -1.501 36.477 1.00 38.12 215 ARG A N 1
ATOM 1552 C CA . ARG A 1 215 ? 2.032 -0.883 35.483 1.00 38.12 215 ARG A CA 1
ATOM 1553 C C . ARG A 1 215 ? 1.223 0.110 34.648 1.00 38.12 215 ARG A C 1
ATOM 1555 O O . ARG A 1 215 ? 0.418 -0.289 33.811 1.00 38.12 215 ARG A O 1
ATOM 1562 N N . ARG A 1 216 ? 1.462 1.407 34.875 1.00 42.03 216 ARG A N 1
ATOM 1563 C CA . ARG A 1 216 ? 1.140 2.479 33.921 1.00 42.03 216 ARG A CA 1
ATOM 1564 C C . ARG A 1 216 ? 1.836 2.173 32.592 1.00 42.03 216 ARG A C 1
ATOM 1566 O O . ARG A 1 216 ? 3.050 1.989 32.573 1.00 42.03 216 ARG A O 1
ATOM 1573 N N . MET A 1 217 ? 1.078 2.128 31.499 1.00 38.66 217 MET A N 1
ATOM 1574 C CA . MET A 1 217 ? 1.644 2.205 30.154 1.00 38.66 217 MET A CA 1
ATOM 1575 C C . MET A 1 217 ? 1.901 3.671 29.819 1.00 38.66 217 MET A C 1
ATOM 1577 O O . MET A 1 217 ? 0.983 4.489 29.839 1.00 38.66 217 MET A O 1
ATOM 1581 N N . ASP A 1 218 ? 3.170 3.967 29.561 1.00 36.38 218 ASP A N 1
ATOM 1582 C CA . ASP A 1 218 ? 3.669 5.257 29.114 1.00 36.38 218 ASP A CA 1
ATOM 1583 C C . ASP A 1 218 ? 3.112 5.592 27.724 1.00 36.38 218 ASP A C 1
ATOM 1585 O O . ASP A 1 218 ? 3.151 4.790 26.785 1.00 36.38 218 ASP A O 1
ATOM 1589 N N . SER A 1 219 ? 2.534 6.784 27.646 1.00 46.28 219 SER A N 1
ATOM 1590 C CA . SER A 1 219 ? 1.928 7.393 26.475 1.00 46.28 219 SER A CA 1
ATOM 1591 C C . SER A 1 219 ? 2.997 8.191 25.737 1.00 46.28 219 SER A C 1
ATOM 1593 O O . SER A 1 219 ? 3.122 9.395 25.938 1.00 46.28 219 SER A O 1
ATOM 1595 N N . SER A 1 220 ? 3.749 7.524 24.865 1.00 45.28 220 SER A N 1
ATOM 1596 C CA . SER A 1 220 ? 4.750 8.177 24.022 1.00 45.28 220 SER A CA 1
ATOM 1597 C C . SER A 1 220 ? 4.564 7.783 22.555 1.00 45.28 220 SER A C 1
ATOM 1599 O O . SER A 1 220 ? 4.856 6.658 22.154 1.00 45.28 220 SER A O 1
ATOM 1601 N N . GLY A 1 221 ? 4.093 8.738 21.743 1.00 43.69 221 GLY A N 1
ATOM 1602 C CA . GLY A 1 221 ? 4.293 8.731 20.289 1.00 43.69 221 GLY A CA 1
ATOM 1603 C C . GLY A 1 221 ? 3.036 8.652 19.418 1.00 43.69 221 GLY A C 1
ATOM 1604 O O . GLY A 1 221 ? 2.789 7.638 18.772 1.00 43.69 221 GLY A O 1
ATOM 1605 N N . ALA A 1 222 ? 2.295 9.755 19.303 1.00 37.66 222 ALA A N 1
ATOM 1606 C CA . ALA A 1 222 ? 1.379 9.981 18.180 1.00 37.66 222 ALA A CA 1
ATOM 1607 C C . ALA A 1 222 ? 1.417 11.451 17.735 1.00 37.66 222 ALA A C 1
ATOM 1609 O O . ALA A 1 222 ? 0.405 12.141 17.685 1.00 37.66 222 ALA A O 1
ATOM 1610 N N . GLY A 1 223 ? 2.619 11.936 17.422 1.00 41.16 223 GLY A N 1
ATOM 1611 C CA . GLY A 1 223 ? 2.788 13.159 16.649 1.00 41.16 223 GLY A CA 1
ATOM 1612 C C . GLY A 1 223 ? 2.588 12.870 15.161 1.00 41.16 223 GLY A C 1
ATOM 1613 O O . GLY A 1 223 ? 3.234 11.977 14.618 1.00 41.16 223 GLY A O 1
ATOM 1614 N N . PHE A 1 224 ? 1.728 13.673 14.531 1.00 43.06 224 PHE A N 1
ATOM 1615 C CA . PHE A 1 224 ? 1.655 13.935 13.090 1.00 43.06 224 PHE A CA 1
ATOM 1616 C C . PHE A 1 224 ? 1.206 12.797 12.166 1.00 43.06 224 PHE A C 1
ATOM 1618 O O . PHE A 1 224 ? 2.026 12.021 11.712 1.00 43.06 224 PHE A O 1
ATOM 1625 N N . TYR A 1 225 ? -0.080 12.791 11.788 1.00 38.47 225 TYR A N 1
ATOM 1626 C CA . TYR A 1 225 ? -0.561 12.586 10.403 1.00 38.47 225 TYR A CA 1
ATOM 1627 C C . TYR A 1 225 ? -2.035 13.041 10.318 1.00 38.47 225 TYR A C 1
ATOM 1629 O O . TYR A 1 225 ? -2.956 12.240 10.162 1.00 38.47 225 TYR A O 1
ATOM 1637 N N . VAL A 1 226 ? -2.277 14.348 10.453 1.00 42.44 226 VAL A N 1
ATOM 1638 C CA . VAL A 1 226 ? -3.568 14.974 10.117 1.00 42.44 226 VAL A CA 1
ATOM 1639 C C . VAL A 1 226 ? -3.312 16.008 9.036 1.00 42.44 226 VAL A C 1
ATOM 1641 O O . VAL A 1 226 ? -3.198 17.179 9.342 1.00 42.44 226 VAL A O 1
ATOM 1644 N N . LEU A 1 227 ? -3.186 15.572 7.784 1.00 45.53 227 LEU A N 1
ATOM 1645 C CA . LEU A 1 227 ? -3.485 16.390 6.608 1.00 45.53 227 LEU A CA 1
ATOM 1646 C C . LEU A 1 227 ? -3.885 15.449 5.462 1.00 45.53 227 LEU A C 1
ATOM 1648 O O . LEU A 1 227 ? -3.260 14.409 5.268 1.00 45.53 227 LEU A O 1
ATOM 1652 N N . ALA A 1 228 ? -4.910 15.865 4.718 1.00 42.09 228 ALA A N 1
ATOM 1653 C CA . ALA A 1 228 ? -5.540 15.230 3.558 1.00 42.09 228 ALA A CA 1
ATOM 1654 C C . ALA A 1 228 ? -6.629 14.182 3.857 1.00 42.09 228 ALA A C 1
ATOM 1656 O O . ALA A 1 228 ? -6.360 12.993 4.004 1.00 42.09 228 ALA A O 1
ATOM 1657 N N . ASN A 1 229 ? -7.892 14.627 3.870 1.00 43.84 229 ASN A N 1
ATOM 1658 C CA . ASN A 1 229 ? -8.917 14.048 2.989 1.00 43.84 229 ASN A CA 1
ATOM 1659 C C . ASN A 1 229 ? -10.231 14.842 3.062 1.00 43.84 229 ASN A C 1
ATOM 1661 O O . ASN A 1 229 ? -11.180 14.432 3.722 1.00 43.84 229 ASN A O 1
ATOM 1665 N N . SER A 1 230 ? -10.292 15.949 2.319 1.00 42.91 230 SER A N 1
ATOM 1666 C CA . SER A 1 230 ? -11.502 16.767 2.147 1.00 42.91 230 SER A CA 1
ATOM 1667 C C . SER A 1 230 ? -12.316 16.409 0.892 1.00 42.91 230 SER A C 1
ATOM 1669 O O . SER A 1 230 ? -13.169 17.190 0.498 1.00 42.91 230 SER A O 1
ATOM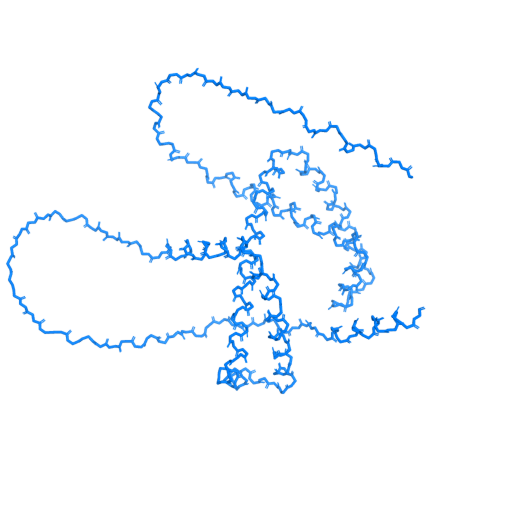 1671 N N . LEU A 1 231 ? -12.070 15.270 0.220 1.00 45.53 231 LEU A N 1
ATOM 1672 C CA . LEU A 1 231 ? -12.633 15.029 -1.126 1.00 45.53 231 LEU A CA 1
ATOM 1673 C C . LEU A 1 231 ? -13.396 13.713 -1.350 1.00 45.53 231 LEU A C 1
ATOM 1675 O O . LEU A 1 231 ? -13.805 13.443 -2.476 1.00 45.53 231 LEU A O 1
ATOM 1679 N N . PHE A 1 232 ? -13.661 12.901 -0.322 1.00 43.25 232 PHE A N 1
ATOM 1680 C CA . PHE A 1 232 ? -14.449 11.672 -0.528 1.00 43.25 232 PHE A CA 1
ATOM 1681 C C . PHE A 1 232 ? -15.965 11.910 -0.679 1.00 43.25 232 PHE A C 1
ATOM 1683 O O . PHE A 1 232 ? -16.674 11.013 -1.120 1.00 43.25 232 PHE A O 1
ATOM 1690 N N . ALA A 1 233 ? -16.460 13.120 -0.391 1.00 40.94 233 ALA A N 1
ATOM 1691 C CA . ALA A 1 233 ? -17.876 13.461 -0.555 1.00 40.94 233 ALA A CA 1
ATOM 1692 C C . ALA A 1 233 ? -18.283 13.751 -2.016 1.00 40.94 233 ALA A C 1
ATOM 1694 O O . ALA A 1 233 ? -19.458 13.648 -2.349 1.00 40.94 233 ALA A O 1
ATOM 1695 N N . ALA A 1 234 ? -17.337 14.066 -2.909 1.00 41.38 234 ALA A N 1
ATOM 1696 C CA . ALA A 1 234 ? -17.667 14.467 -4.280 1.00 41.38 234 ALA A CA 1
ATOM 1697 C C . ALA A 1 234 ? -17.924 13.286 -5.239 1.00 41.38 234 ALA A C 1
ATOM 1699 O O . ALA A 1 234 ? -18.610 13.454 -6.242 1.00 41.38 234 ALA A O 1
ATOM 1700 N N . ASN A 1 235 ? -17.426 12.080 -4.935 1.00 40.75 235 ASN A N 1
ATOM 1701 C CA . ASN A 1 235 ? -17.469 10.956 -5.883 1.00 40.75 235 ASN A CA 1
ATOM 1702 C C . ASN A 1 235 ? -18.735 10.082 -5.793 1.00 40.75 235 ASN A C 1
ATOM 1704 O O . ASN A 1 235 ? -19.002 9.303 -6.701 1.00 40.75 235 ASN A O 1
ATOM 1708 N N . ILE A 1 236 ? -19.548 10.226 -4.739 1.00 46.41 236 ILE A N 1
ATOM 1709 C CA . ILE A 1 236 ? -20.842 9.521 -4.648 1.00 46.41 236 ILE A CA 1
ATOM 1710 C C . ILE A 1 236 ? -21.917 10.234 -5.489 1.00 46.41 236 ILE A C 1
ATOM 1712 O O . ILE A 1 236 ? -22.838 9.589 -5.978 1.00 46.41 236 ILE A O 1
ATOM 1716 N N . CYS A 1 237 ? -21.772 11.539 -5.741 1.00 40.53 237 CYS A N 1
ATOM 1717 C CA . CYS A 1 237 ? -22.767 12.303 -6.498 1.00 40.53 237 CYS A CA 1
ATOM 1718 C C . CYS A 1 237 ? -22.718 12.017 -8.014 1.00 40.53 237 CYS A C 1
ATOM 1720 O O . CYS A 1 237 ? -23.752 12.010 -8.672 1.00 40.53 237 CYS A O 1
ATOM 1722 N N . VAL A 1 238 ? -21.537 11.709 -8.567 1.00 46.75 238 VAL A N 1
ATOM 1723 C CA . VAL A 1 238 ? -21.366 11.445 -10.012 1.00 46.75 238 VAL A CA 1
ATOM 1724 C C . VAL A 1 238 ? -21.889 10.059 -10.417 1.00 46.75 238 VAL A C 1
ATOM 1726 O O . VAL A 1 238 ? -22.342 9.877 -11.543 1.00 46.75 238 VAL A O 1
ATOM 1729 N N . LEU A 1 239 ? -21.896 9.083 -9.501 1.00 46.41 239 LEU A N 1
ATOM 1730 C CA . LEU A 1 239 ? -22.452 7.757 -9.792 1.00 46.41 239 LEU A CA 1
ATOM 1731 C C . LEU A 1 239 ? -23.990 7.753 -9.861 1.00 46.41 239 LEU A C 1
ATOM 1733 O O . LEU A 1 239 ? -24.561 6.887 -10.517 1.00 46.41 239 LEU A O 1
ATOM 1737 N N . ALA A 1 240 ? -24.662 8.709 -9.211 1.00 46.88 240 ALA A N 1
ATOM 1738 C CA . ALA A 1 240 ? -26.123 8.786 -9.201 1.00 46.88 240 ALA A CA 1
ATOM 1739 C C . ALA A 1 240 ? -26.701 9.390 -10.493 1.00 46.88 240 ALA A C 1
ATOM 1741 O O . ALA A 1 240 ? -27.798 9.019 -10.900 1.00 46.88 240 ALA A O 1
ATOM 1742 N N . THR A 1 241 ? -25.969 10.274 -11.176 1.00 51.22 241 THR A N 1
ATOM 1743 C CA . THR A 1 241 ? -26.415 10.865 -12.450 1.00 51.22 241 THR A CA 1
ATOM 1744 C C . THR A 1 241 ? -26.201 9.951 -13.654 1.00 51.22 241 THR A C 1
ATOM 1746 O O . THR A 1 241 ? -26.938 10.077 -14.626 1.00 51.22 241 THR A O 1
ATOM 1749 N N . LEU A 1 242 ? -25.264 8.996 -13.593 1.00 46.72 242 LEU A N 1
ATOM 1750 C CA . LEU A 1 242 ? -25.026 8.044 -14.690 1.00 46.72 242 LEU A CA 1
ATOM 1751 C C . LEU A 1 242 ? -26.012 6.861 -14.728 1.00 46.72 242 LEU A C 1
ATOM 1753 O O . LEU A 1 242 ? -25.990 6.096 -15.681 1.00 46.72 242 LEU A O 1
ATOM 1757 N N . LEU A 1 243 ? -26.849 6.696 -13.700 1.00 46.25 243 LEU A N 1
ATOM 1758 C CA . LEU A 1 243 ? -27.861 5.631 -13.611 1.00 46.25 243 LEU A CA 1
ATOM 1759 C C . LEU A 1 243 ? -29.272 6.093 -14.023 1.00 46.25 243 LEU A C 1
ATOM 1761 O O . LEU A 1 243 ? -30.216 5.313 -13.932 1.00 46.25 243 LEU A O 1
ATOM 1765 N N . ILE A 1 244 ? -29.421 7.352 -14.453 1.00 56.50 244 ILE A N 1
ATOM 1766 C CA . ILE A 1 244 ? -30.704 7.958 -14.866 1.00 56.50 244 ILE A CA 1
ATOM 1767 C C . ILE A 1 244 ? -30.697 8.330 -16.372 1.00 56.50 244 ILE A C 1
ATOM 1769 O O . ILE A 1 244 ? -31.667 8.887 -16.880 1.00 56.50 244 ILE A O 1
ATOM 1773 N N . MET A 1 245 ? -29.639 7.982 -17.113 1.00 46.53 245 MET A N 1
ATOM 1774 C CA . MET A 1 245 ? -29.584 8.046 -18.584 1.00 46.53 245 MET A CA 1
ATOM 1775 C C . MET A 1 245 ? -29.390 6.653 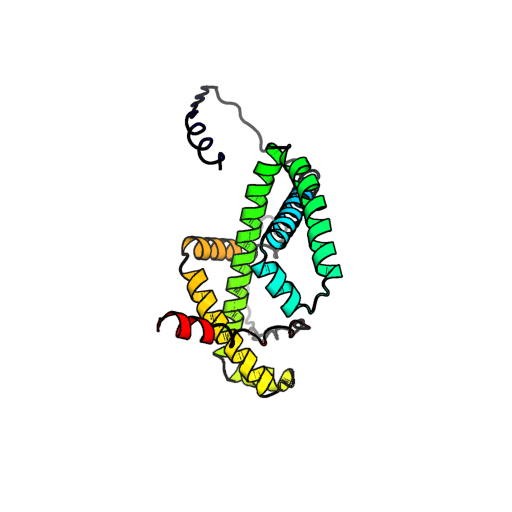-19.166 1.00 46.53 245 MET A C 1
ATOM 1777 O O . MET A 1 245 ? -30.020 6.378 -20.208 1.00 46.53 245 MET A O 1
#

pLDDT: mean 71.31, std 24.04, range [30.23, 95.25]

Foldseek 3Di:
DPPPPDPPPPDDDPDDDDDDDDDDPDDDPPDDDDPVVVVLLVLLVLLVVLVVLLVCLVDPVNLVVCCVFVVDDPVVNVVSNVVNVVSVVVNVVSVVPVVSVVVSVVVVVVVVLVVLLVLLVVLVVLLVCLVDPVSLVVCCVVVVDDPVNSVVSNVVNVVSVVVNVVSVVPVVSVVSSVVVVVVVVPDDDPPPPPDDDDDDDDDDDDDDDDDDDDDDDDDDDDPDDPDDDPPPVPVVVVVVVVVVD

Organism: NCBI:txid1048955

Sequence (245 aa):
MYISQIFVAVCLSCAVFAHKGEGGKATTAAAGQTNNTASAASQCSEISRLTKLADLANNATKLSELQTKRNLTSAQIDEIKSEATSATTRLTQLQSNTTLVAQCSAVNADKKLKQQCRSISKLTKLANLASNTTALTRLQAEANLTSTQMTELKAKAANASVKLQELQSNTTLTASCQSLQASGTQGGERNKTGSASPTAAAAGGHHGRQKMVIRRMDSSGAGFYVLANSLFAANICVLATLLIM

Secondary structure (DSSP, 8-state):
---TTSTTS------------------------SSSHHHHHHHHHHHHHHHHHHHHHT-HHHHHHHHHHHT--HHHHHHHHHHHHHHHHHHHHHHT-HHHHHHHHHHHHHHHHHHHHHHHHHHHHHHHHHH-HHHHHHHHHHTT--HHHHHHHHHHHHHHHHHHHHHHT-HHHHHHHHHHHHHTTSSS---------------------------PPP-----------S-TTSHHHHHHHTT--